Protein AF-R7ZRV0-F1 (afdb_monomer)

pLDDT: mean 72.21, std 16.98, range [25.73, 97.12]

Nearest PDB structures (foldseek):
  4bl3-assembly1_A  TM=6.533E-01  e=5.553E-01  Staphylococcus aureus
  4dki-assembly3_A  TM=5.593E-01  e=4.271E-01  Staphylococcus aureus subsp. aureus COL
  5had-assembly1_A  TM=4.907E-01  e=3.285E-01  Arabidopsis thaliana

Foldseek 3Di:
DKDFLVLLLLLLVLLVVLVQVVVVVVVVPPPDDDDDDWDWDADDDPAGATDTDDDPDPQPNVVSVVSNVVSVVDDDRIDDDDLVNLLVSLVSSVQDQPPLDDVVVCVPPSPVSSLSSSLSSCVPRPVPDDPVSNVVSFDADPVPRDTSPPDDDDDDDDDPPDPVLVVLVLVLQVVLQVCLLVLVPVVSVVQADPLVCCVPPVVDSVSSSLLSPFFNGKHNWDWADWDDDDDFKIKIKIKIKTWGKFFADPLLVCLVVDDPVRVVSVVVSVVVLVVVCVVLVQPQLVVDDPVLSNPSNVLVVSCVRSVDGSVSSCVSGVDIDTDIDMFMWMWMWGQDPSRIHTHDTGGDPDPPPD

Structure (mmCIF, N/CA/C/O backbone):
data_AF-R7ZRV0-F1
#
_entry.id   AF-R7ZRV0-F1
#
loop_
_atom_site.group_PDB
_atom_site.id
_atom_site.type_symbol
_atom_site.label_atom_id
_atom_site.label_alt_id
_atom_site.label_comp_id
_atom_site.label_asym_id
_atom_site.label_entity_id
_atom_site.label_seq_id
_atom_site.pdbx_PDB_ins_code
_atom_site.Cartn_x
_atom_site.Cartn_y
_atom_site.Cartn_z
_atom_site.occupancy
_atom_site.B_iso_or_equiv
_atom_site.auth_seq_id
_atom_site.auth_comp_id
_atom_site.auth_asym_id
_atom_site.auth_atom_id
_atom_site.pdbx_PDB_model_num
ATOM 1 N N . MET A 1 1 ? -6.318 -12.591 31.807 1.00 81.38 1 MET A N 1
ATOM 2 C CA . MET A 1 1 ? -7.769 -12.658 31.543 1.00 81.38 1 MET A CA 1
ATOM 3 C C . MET A 1 1 ? -8.043 -13.220 30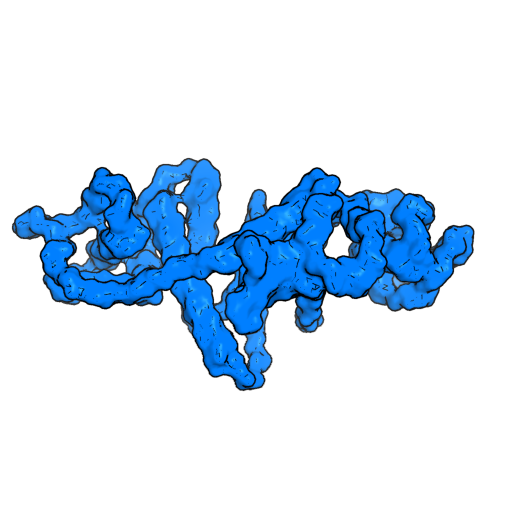.154 1.00 81.38 1 MET A C 1
ATOM 5 O O . MET A 1 1 ? -7.436 -12.780 29.183 1.00 81.38 1 MET A O 1
ATOM 9 N N . GLU A 1 2 ? -8.929 -14.209 30.056 1.00 83.00 2 GLU A N 1
ATOM 10 C CA . GLU A 1 2 ? -9.399 -14.766 28.781 1.00 83.00 2 GLU A CA 1
ATOM 11 C C . GLU A 1 2 ? -10.613 -13.971 28.276 1.00 83.00 2 GLU A C 1
ATOM 13 O O . GLU A 1 2 ? -11.543 -13.711 29.038 1.00 83.00 2 GLU A O 1
ATOM 18 N N . ILE A 1 3 ? -10.583 -13.549 27.010 1.00 81.31 3 ILE A N 1
ATOM 19 C CA . ILE A 1 3 ? -11.641 -12.767 26.358 1.00 81.31 3 ILE A CA 1
ATOM 20 C C . ILE A 1 3 ? -11.988 -13.441 25.030 1.00 81.31 3 ILE A C 1
ATOM 22 O O . ILE A 1 3 ? -11.092 -13.899 24.319 1.00 81.31 3 ILE A O 1
ATOM 26 N N . ASP A 1 4 ? -13.271 -13.489 24.674 1.00 81.56 4 ASP A N 1
ATOM 27 C CA . ASP A 1 4 ? -13.695 -13.986 23.366 1.00 81.56 4 ASP A CA 1
ATOM 28 C C . ASP A 1 4 ? -13.082 -13.124 22.257 1.00 81.56 4 ASP A C 1
ATOM 30 O O . ASP A 1 4 ? -13.050 -11.894 22.357 1.00 81.56 4 ASP A O 1
ATOM 34 N N . ASN A 1 5 ? -12.612 -13.755 21.178 1.00 75.31 5 ASN A N 1
ATOM 35 C CA . ASN A 1 5 ? -11.923 -13.045 20.093 1.00 75.31 5 ASN A CA 1
ATOM 36 C C . ASN A 1 5 ? -12.738 -11.872 19.548 1.00 75.31 5 ASN A C 1
ATOM 38 O O . ASN A 1 5 ? -12.188 -10.809 19.285 1.00 75.31 5 ASN A O 1
ATOM 42 N N . PHE A 1 6 ? -14.054 -12.039 19.438 1.00 77.31 6 PHE A N 1
ATOM 43 C CA . PHE A 1 6 ? -14.947 -10.983 18.984 1.00 77.31 6 PHE A CA 1
ATOM 44 C C . PHE A 1 6 ? -14.928 -9.750 19.903 1.00 77.31 6 PHE A C 1
ATOM 46 O O . PHE A 1 6 ? -14.792 -8.620 19.432 1.00 77.31 6 PHE A O 1
ATOM 53 N N . VAL A 1 7 ? -15.006 -9.954 21.220 1.00 79.44 7 VAL A N 1
ATOM 54 C CA . VAL A 1 7 ? -14.934 -8.866 22.207 1.00 79.44 7 VAL A CA 1
ATOM 55 C C . VAL A 1 7 ? -13.544 -8.225 22.181 1.00 79.44 7 VAL A C 1
ATOM 57 O O . VAL A 1 7 ? -13.423 -7.002 22.213 1.00 79.44 7 VAL A O 1
ATOM 60 N N . PHE A 1 8 ? -12.491 -9.033 22.028 1.00 82.06 8 PHE A N 1
ATOM 61 C CA . PHE A 1 8 ? -11.120 -8.544 21.900 1.00 82.06 8 PHE A CA 1
ATOM 62 C C . PHE A 1 8 ? -10.909 -7.675 20.647 1.00 82.06 8 PHE A C 1
ATOM 64 O O . PHE A 1 8 ? -10.246 -6.639 20.722 1.00 82.06 8 PHE A O 1
ATOM 71 N N . VAL A 1 9 ? -11.475 -8.062 19.500 1.00 73.56 9 VAL A N 1
ATOM 72 C CA . VAL A 1 9 ? -11.394 -7.293 18.246 1.00 73.56 9 VAL A CA 1
ATOM 73 C C . VAL A 1 9 ? -12.080 -5.939 18.400 1.00 73.56 9 VAL A C 1
ATOM 75 O O . VAL A 1 9 ? -11.486 -4.916 18.064 1.00 73.56 9 VAL A O 1
ATOM 78 N N . ASN A 1 10 ? -13.283 -5.910 18.979 1.00 78.88 10 ASN A N 1
ATOM 79 C CA . ASN A 1 10 ? -13.998 -4.659 19.233 1.00 78.88 10 ASN A CA 1
ATOM 80 C C . ASN A 1 10 ? -13.245 -3.757 20.218 1.00 78.88 10 ASN A C 1
ATOM 82 O O . ASN A 1 10 ? -13.120 -2.556 19.979 1.00 78.88 10 ASN A O 1
ATOM 86 N N . PHE A 1 11 ? -12.682 -4.327 21.286 1.00 81.69 11 PHE A N 1
ATOM 87 C CA . PHE A 1 11 ? -11.854 -3.574 22.230 1.00 81.69 11 PHE A CA 1
ATOM 88 C C . PHE A 1 11 ? -10.616 -2.987 21.548 1.00 81.69 11 PHE A C 1
ATOM 90 O O . PHE A 1 11 ? -10.312 -1.805 21.701 1.00 81.69 11 PHE A O 1
ATOM 97 N N . SER A 1 12 ? -9.942 -3.787 20.722 1.00 74.69 12 SER A N 1
ATOM 98 C CA . SER A 1 12 ? -8.789 -3.338 19.941 1.00 74.69 12 SER A CA 1
ATOM 99 C C . SER A 1 12 ? -9.165 -2.209 18.979 1.00 74.69 12 SER A C 1
ATOM 101 O O . SER A 1 12 ? -8.412 -1.252 18.847 1.00 74.69 12 SER A O 1
ATOM 103 N N . ASN A 1 13 ? -10.341 -2.270 18.347 1.00 69.81 13 ASN A N 1
ATOM 104 C CA . ASN A 1 13 ? -10.840 -1.193 17.489 1.00 69.81 13 ASN A CA 1
ATOM 105 C C . ASN A 1 13 ? -11.058 0.108 18.268 1.00 69.81 13 ASN A C 1
ATOM 107 O O . ASN A 1 13 ? -10.641 1.163 17.800 1.00 69.81 13 ASN A O 1
ATOM 111 N N . ALA A 1 14 ? -11.662 0.043 19.458 1.00 74.69 14 ALA A N 1
ATOM 112 C CA . ALA A 1 14 ? -11.857 1.218 20.306 1.00 74.69 14 ALA A CA 1
ATOM 113 C C . ALA A 1 14 ? -10.517 1.862 20.706 1.00 74.69 14 ALA A C 1
ATOM 115 O O . ALA A 1 14 ? -10.352 3.073 20.569 1.00 74.69 14 ALA A O 1
ATOM 116 N N . VAL A 1 15 ? -9.537 1.045 21.110 1.00 73.31 15 VAL A N 1
ATOM 117 C CA . VAL A 1 15 ? -8.168 1.489 21.425 1.00 73.31 15 VAL A CA 1
ATOM 118 C C . VAL A 1 15 ? -7.503 2.166 20.230 1.00 73.31 15 VAL A C 1
ATOM 120 O O . VAL A 1 15 ? -7.011 3.287 20.347 1.00 73.31 15 VAL A O 1
ATOM 123 N N . LEU A 1 16 ? -7.506 1.506 19.072 1.00 66.38 16 LEU A N 1
ATOM 124 C CA . LEU A 1 16 ? -6.873 2.022 17.857 1.00 66.38 16 LEU A CA 1
ATOM 125 C C . LEU A 1 16 ? -7.555 3.307 17.357 1.00 66.38 16 LEU A C 1
ATOM 127 O O . LEU A 1 16 ? -6.886 4.194 16.828 1.00 66.38 16 LEU A O 1
ATOM 131 N N . ASN A 1 17 ? -8.867 3.444 17.557 1.00 64.81 17 ASN A N 1
ATOM 132 C CA . ASN A 1 17 ? -9.608 4.655 17.210 1.00 64.81 17 ASN A CA 1
ATOM 133 C C . ASN A 1 17 ? -9.267 5.838 18.124 1.00 64.81 17 ASN A C 1
ATOM 135 O O . ASN A 1 17 ? -9.051 6.939 17.620 1.00 64.81 17 ASN A O 1
ATOM 139 N N . GLU A 1 18 ? -9.177 5.637 19.441 1.00 68.88 18 GLU A N 1
ATOM 140 C CA . GLU A 1 18 ? -8.784 6.722 20.352 1.00 68.88 18 GLU A CA 1
ATOM 141 C C . GLU A 1 18 ? -7.332 7.160 20.103 1.00 68.88 18 GLU A C 1
ATOM 143 O O . GLU A 1 18 ? -7.055 8.359 20.043 1.00 68.88 18 GLU A O 1
ATOM 148 N N . LEU A 1 19 ? -6.431 6.209 19.818 1.00 63.38 19 LEU A N 1
ATOM 149 C CA . LEU A 1 19 ? -5.066 6.504 19.363 1.00 63.38 19 LEU A CA 1
ATOM 150 C C . LEU A 1 19 ? -5.073 7.372 18.095 1.00 63.38 19 LEU A C 1
ATOM 152 O O . LEU A 1 19 ? -4.370 8.383 18.017 1.00 63.38 19 LEU A O 1
ATOM 156 N N . ARG A 1 20 ? -5.910 7.026 17.108 1.00 57.69 20 ARG A N 1
ATOM 157 C CA . ARG A 1 20 ? -6.066 7.800 15.868 1.00 57.69 20 ARG A CA 1
ATOM 158 C C . ARG A 1 20 ? -6.559 9.227 16.147 1.00 57.69 20 ARG A C 1
ATOM 160 O O . ARG A 1 20 ? -6.042 10.164 15.536 1.00 57.69 20 ARG A O 1
ATOM 167 N N . ASN A 1 21 ? -7.512 9.400 17.062 1.00 59.59 21 ASN A N 1
ATOM 168 C CA . ASN A 1 21 ? -8.052 10.709 17.440 1.00 59.59 21 ASN A CA 1
ATOM 169 C C . ASN A 1 21 ? -6.995 11.593 18.117 1.00 59.59 21 ASN A C 1
ATOM 171 O O . ASN A 1 21 ? -6.802 12.735 17.701 1.00 59.59 21 ASN A O 1
ATOM 175 N N . GLU A 1 22 ? -6.257 11.067 19.099 1.00 62.09 22 GLU A N 1
ATOM 176 C CA . GLU A 1 22 ? -5.213 11.823 19.806 1.00 62.09 22 GLU A CA 1
ATOM 177 C C . GLU A 1 22 ? -4.114 12.306 18.843 1.00 62.09 22 GLU A C 1
ATOM 179 O O . GLU A 1 22 ? -3.625 13.436 18.936 1.00 62.09 22 GLU A O 1
ATOM 184 N N . ILE A 1 23 ? -3.753 11.473 17.860 1.00 55.19 23 ILE A N 1
ATOM 185 C CA . ILE A 1 23 ? -2.797 11.832 16.806 1.00 55.19 23 ILE A CA 1
ATOM 186 C C . ILE A 1 23 ? -3.347 12.957 15.922 1.00 55.19 23 ILE A C 1
ATOM 188 O O . ILE A 1 23 ? -2.613 13.893 15.596 1.00 55.19 23 ILE A O 1
ATOM 192 N N . GLN A 1 24 ? -4.620 12.891 15.523 1.00 53.16 24 GLN A N 1
ATOM 193 C CA . GLN A 1 24 ? -5.247 13.950 14.729 1.00 53.16 24 GLN A CA 1
ATOM 194 C C . GLN A 1 24 ? -5.285 15.278 15.490 1.00 53.16 24 GLN A C 1
ATOM 196 O O . GLN A 1 24 ? -4.926 16.306 14.918 1.00 53.16 24 GLN A O 1
ATOM 201 N N . GLU A 1 25 ? -5.640 15.263 16.774 1.00 59.44 25 GLU A N 1
ATOM 202 C CA . GLU A 1 25 ? -5.659 16.456 17.627 1.00 59.44 25 GLU A CA 1
ATOM 203 C C . GLU A 1 25 ? -4.255 17.055 17.801 1.00 59.44 25 GLU A C 1
ATOM 205 O O . GLU A 1 25 ? -4.069 18.270 17.670 1.00 59.44 25 GLU A O 1
ATOM 210 N N . LYS A 1 26 ? -3.230 16.216 18.003 1.00 55.91 26 LYS A N 1
ATOM 211 C CA . LYS A 1 26 ? -1.822 16.649 18.076 1.00 55.91 26 LYS A CA 1
ATOM 212 C C . LYS A 1 26 ? -1.319 17.237 16.755 1.00 55.91 26 LYS A C 1
ATOM 214 O O . LYS A 1 26 ? -0.663 18.274 16.752 1.00 55.91 26 LYS A O 1
ATOM 219 N N . ASN A 1 27 ? -1.670 16.624 15.627 1.00 46.44 27 ASN A N 1
ATOM 220 C CA . ASN A 1 27 ? -1.291 17.116 14.300 1.00 46.44 27 ASN A CA 1
ATOM 221 C C . ASN A 1 27 ? -2.021 18.412 13.912 1.00 46.44 27 ASN A C 1
ATOM 223 O O . ASN A 1 27 ? -1.481 19.210 13.152 1.00 46.44 27 ASN A O 1
ATOM 227 N N . GLN A 1 28 ? -3.238 18.634 14.414 1.00 51.09 28 GLN A N 1
ATOM 228 C CA . GLN A 1 28 ? -3.985 19.878 14.203 1.00 51.09 28 GLN A CA 1
ATOM 229 C C . GLN A 1 28 ? -3.487 21.018 15.101 1.00 51.09 28 GLN A C 1
ATOM 231 O O . GLN A 1 28 ? -3.540 22.178 14.699 1.00 51.09 28 GLN A O 1
ATOM 236 N N . SER A 1 29 ? -2.984 20.700 16.297 1.00 50.25 29 SER A N 1
ATOM 237 C CA . SER A 1 29 ? -2.476 21.684 17.263 1.00 50.25 29 SER A CA 1
ATOM 238 C C . SER A 1 29 ? -1.006 22.074 17.052 1.00 50.25 29 SER A C 1
ATOM 240 O O . SER A 1 29 ? -0.589 23.127 17.531 1.00 50.25 29 SER A O 1
ATOM 242 N N . GLN A 1 30 ? -0.219 21.292 16.302 1.00 45.31 30 GLN A N 1
ATOM 243 C CA . GLN A 1 30 ? 1.191 21.582 16.012 1.00 45.31 30 GLN A CA 1
ATOM 244 C C . GLN A 1 30 ? 1.398 22.034 14.559 1.00 45.31 30 GLN A C 1
ATOM 246 O O . GLN A 1 30 ? 1.829 21.275 13.697 1.00 45.31 30 GLN A O 1
ATOM 251 N N . GLN A 1 31 ? 1.125 23.317 14.304 1.00 38.12 31 GLN A N 1
ATOM 252 C CA . GLN A 1 31 ? 1.544 24.039 13.092 1.00 38.12 31 GLN A CA 1
ATOM 253 C C . GLN A 1 31 ? 2.953 24.667 13.217 1.00 38.12 31 GLN A C 1
ATOM 255 O O . GLN A 1 31 ? 3.332 25.477 12.376 1.00 38.12 31 GLN A O 1
ATOM 260 N N . ALA A 1 32 ? 3.728 24.322 14.252 1.00 35.69 32 ALA A N 1
ATOM 261 C CA . ALA A 1 32 ? 5.040 24.911 14.524 1.00 35.69 32 ALA A CA 1
ATOM 262 C C . ALA A 1 32 ? 6.180 23.900 14.326 1.00 35.69 32 ALA A C 1
ATOM 264 O O . ALA A 1 32 ? 6.123 22.781 14.836 1.00 35.69 32 ALA A O 1
ATOM 265 N N . ASP A 1 33 ? 7.196 24.347 13.584 1.00 39.81 33 ASP A N 1
ATOM 266 C CA . ASP A 1 33 ? 8.493 23.720 13.317 1.00 39.81 33 ASP A CA 1
ATOM 267 C C . ASP A 1 33 ? 9.018 22.833 14.448 1.00 39.81 33 ASP A C 1
ATOM 269 O O . ASP A 1 33 ? 9.515 23.339 15.450 1.00 39.81 33 ASP A O 1
ATOM 273 N N . PHE A 1 34 ? 9.020 21.517 14.237 1.00 33.88 34 PHE A N 1
ATOM 274 C CA . PHE A 1 34 ? 9.989 20.627 14.868 1.00 33.88 34 PHE A CA 1
ATOM 275 C C . PHE A 1 34 ? 10.292 19.429 13.962 1.00 33.88 34 PHE A C 1
ATOM 277 O O . PHE A 1 34 ? 9.411 18.654 13.582 1.00 33.88 34 PHE A O 1
ATOM 284 N N . THR A 1 35 ? 11.577 19.258 13.660 1.00 33.81 35 THR A N 1
ATOM 285 C CA . THR A 1 35 ? 12.203 17.995 13.267 1.00 33.81 35 THR A CA 1
ATOM 286 C C . THR A 1 35 ? 12.066 17.013 14.428 1.00 33.81 35 THR A C 1
ATOM 288 O O . THR A 1 35 ? 12.832 17.052 15.387 1.00 33.81 35 THR A O 1
ATOM 291 N N . TYR A 1 36 ? 11.060 16.144 14.369 1.00 34.41 36 TYR A N 1
ATOM 292 C CA . TYR A 1 36 ? 10.986 14.975 15.239 1.00 34.41 36 TYR A CA 1
ATOM 293 C C . TYR A 1 36 ? 11.390 13.733 14.450 1.00 34.41 36 TYR A C 1
ATOM 295 O O . TYR A 1 36 ? 10.891 13.515 13.345 1.00 34.41 36 TYR A O 1
ATOM 303 N N . ASP A 1 37 ? 12.260 12.911 15.039 1.00 31.58 37 ASP A N 1
ATOM 304 C CA . ASP A 1 37 ? 12.561 11.572 14.542 1.00 31.58 37 ASP A CA 1
ATOM 305 C C . ASP A 1 37 ? 11.272 10.740 14.536 1.00 31.58 37 ASP A C 1
ATOM 307 O O . ASP A 1 37 ? 10.631 10.502 15.564 1.00 31.58 37 ASP A O 1
ATOM 311 N N . PHE A 1 38 ? 10.845 10.345 13.340 1.00 33.94 38 PHE A N 1
ATOM 312 C CA . PHE A 1 38 ? 9.710 9.456 13.154 1.00 33.94 38 PHE A CA 1
ATOM 313 C C . PHE A 1 38 ? 10.206 8.015 13.238 1.00 33.94 38 PHE A C 1
ATOM 315 O O . PHE A 1 38 ? 10.998 7.586 12.403 1.00 33.94 38 PHE A O 1
ATOM 322 N N . HIS A 1 39 ? 9.690 7.240 14.190 1.00 33.69 39 HIS A N 1
ATOM 323 C CA . HIS A 1 39 ? 9.862 5.791 14.172 1.00 33.69 39 HIS A CA 1
ATOM 324 C C . HIS A 1 39 ? 8.718 5.162 13.367 1.00 33.69 39 HIS A C 1
ATOM 326 O O . HIS A 1 39 ? 7.540 5.316 13.688 1.00 33.69 39 HIS A O 1
ATOM 332 N N . VAL A 1 40 ? 9.075 4.494 12.273 1.00 35.31 40 VAL A N 1
ATOM 333 C CA . VAL A 1 40 ? 8.176 3.649 11.484 1.00 35.31 40 VAL A CA 1
ATOM 334 C C . VAL A 1 40 ? 8.481 2.211 11.880 1.00 35.31 40 VAL A C 1
ATOM 336 O O . VAL A 1 40 ? 9.632 1.788 11.796 1.00 35.31 40 VAL A O 1
ATOM 339 N N . TRP A 1 41 ? 7.474 1.455 12.311 1.00 37.16 41 TRP A N 1
ATOM 340 C CA . TRP A 1 41 ? 7.638 0.024 12.537 1.00 37.16 41 TRP A CA 1
ATOM 341 C C . TRP A 1 41 ? 7.194 -0.714 11.275 1.00 37.16 41 TRP A C 1
ATOM 343 O O . TRP A 1 41 ? 6.008 -0.916 11.032 1.00 37.16 41 TRP A O 1
ATOM 353 N N . MET A 1 42 ? 8.169 -1.101 10.455 1.00 35.53 42 MET A N 1
ATOM 354 C CA . MET A 1 42 ? 7.967 -1.988 9.312 1.00 35.53 42 MET A CA 1
ATOM 355 C C . MET A 1 42 ? 8.356 -3.401 9.745 1.00 35.53 42 MET A C 1
ATOM 357 O O . MET A 1 42 ? 9.540 -3.660 9.952 1.00 35.53 42 MET A O 1
ATOM 361 N N . TYR A 1 43 ? 7.392 -4.309 9.905 1.00 39.84 43 TYR A N 1
ATOM 362 C CA . TYR A 1 43 ? 7.702 -5.727 10.086 1.00 39.84 43 TYR A CA 1
ATOM 363 C C . TYR A 1 43 ? 6.904 -6.586 9.111 1.00 39.84 43 TYR A C 1
ATOM 365 O O . TYR A 1 43 ? 5.683 -6.451 9.058 1.00 39.84 43 TYR A O 1
ATOM 373 N N . PRO A 1 44 ? 7.569 -7.501 8.388 1.00 30.98 44 PRO A N 1
ATOM 374 C CA . PRO A 1 44 ? 6.885 -8.472 7.557 1.00 30.98 44 PRO A CA 1
ATOM 375 C C . PRO A 1 44 ? 6.201 -9.493 8.473 1.00 30.98 44 PRO A C 1
ATOM 377 O O . PRO A 1 44 ? 6.861 -10.175 9.259 1.00 30.98 44 PRO A O 1
ATOM 380 N N . ASN A 1 45 ? 4.878 -9.609 8.390 1.00 37.31 45 ASN A N 1
ATOM 381 C CA . ASN A 1 45 ? 4.183 -10.837 8.775 1.00 37.31 45 ASN A CA 1
ATOM 382 C C . ASN A 1 45 ? 3.766 -11.582 7.492 1.00 37.31 45 ASN A C 1
ATOM 384 O O . ASN A 1 45 ? 3.817 -11.012 6.404 1.00 37.31 45 ASN A O 1
ATOM 388 N N . GLU A 1 46 ? 3.325 -12.836 7.610 1.00 35.75 46 GLU A N 1
ATOM 389 C CA . GLU A 1 46 ? 2.835 -13.686 6.502 1.00 35.75 46 GLU A CA 1
ATOM 390 C C . GLU A 1 46 ? 1.577 -13.127 5.780 1.00 35.75 46 GLU A C 1
ATOM 392 O O . GLU A 1 46 ? 0.899 -13.834 5.043 1.00 35.75 46 GLU A O 1
ATOM 397 N N . SER A 1 47 ? 1.205 -11.870 6.032 1.00 38.16 47 SER A N 1
ATOM 398 C CA . SER A 1 47 ? 0.037 -11.147 5.517 1.00 38.16 47 SER A CA 1
ATOM 399 C C . SER A 1 47 ? 0.266 -9.633 5.310 1.00 38.16 47 SER A C 1
ATOM 401 O O . SER A 1 47 ? -0.704 -8.938 5.057 1.00 38.16 47 SER A O 1
ATOM 403 N N . GLY A 1 48 ? 1.500 -9.126 5.456 1.00 38.16 48 GLY A N 1
ATOM 404 C CA . GLY A 1 48 ? 1.940 -7.805 4.982 1.00 38.16 48 GLY A CA 1
ATOM 405 C C . GLY A 1 48 ? 1.322 -6.519 5.563 1.00 38.16 48 GLY A C 1
ATOM 406 O O . GLY A 1 48 ? 1.258 -5.515 4.860 1.00 38.16 48 GLY A O 1
ATOM 407 N N . ASP A 1 49 ? 0.917 -6.468 6.834 1.00 34.69 49 ASP A N 1
ATOM 408 C CA . ASP A 1 49 ? 0.382 -5.221 7.416 1.00 34.69 49 ASP A CA 1
ATOM 409 C C . ASP A 1 49 ? 1.447 -4.279 8.038 1.00 34.69 49 ASP A C 1
ATOM 411 O O . ASP A 1 49 ? 2.292 -4.726 8.817 1.00 34.69 49 ASP A O 1
ATOM 415 N N . PHE A 1 50 ? 1.375 -2.959 7.761 1.00 39.53 50 PHE A N 1
ATOM 416 C CA . PHE A 1 50 ? 2.349 -1.930 8.199 1.00 39.53 50 PHE A CA 1
ATOM 417 C C . PHE A 1 50 ? 1.729 -0.829 9.094 1.00 39.53 50 PHE A C 1
ATOM 419 O O . PHE A 1 50 ? 0.682 -0.281 8.759 1.00 39.53 50 PHE A O 1
ATOM 426 N N . PHE A 1 51 ? 2.405 -0.437 10.193 1.00 39.03 51 PHE A N 1
ATOM 427 C CA . PHE A 1 51 ? 1.947 0.606 11.144 1.00 39.03 51 PHE A CA 1
ATOM 428 C C . PHE A 1 51 ? 2.978 1.727 11.347 1.00 39.03 51 PHE A C 1
ATOM 430 O O . PHE A 1 51 ? 4.184 1.490 11.427 1.00 39.03 51 PHE A O 1
ATOM 437 N N . ARG A 1 52 ? 2.502 2.974 11.495 1.00 36.72 52 ARG A N 1
ATOM 438 C CA . ARG A 1 52 ? 3.320 4.165 11.805 1.00 36.72 52 ARG A CA 1
ATOM 439 C C . ARG A 1 52 ? 2.859 4.777 13.121 1.00 36.72 52 ARG A C 1
ATOM 441 O O . ARG A 1 52 ? 1.736 5.257 13.157 1.00 36.72 52 ARG A O 1
ATOM 448 N N . GLU A 1 53 ? 3.724 4.876 14.135 1.00 44.53 53 GLU A N 1
ATOM 449 C CA . GLU A 1 53 ? 3.371 5.572 15.383 1.00 44.53 53 GLU A CA 1
ATOM 450 C C . GLU A 1 53 ? 4.585 6.080 16.185 1.00 44.53 53 GLU A C 1
ATOM 452 O O . GLU A 1 53 ? 5.628 5.430 16.274 1.00 44.53 53 GLU A O 1
ATOM 457 N N . ARG A 1 54 ? 4.415 7.264 16.791 1.00 34.81 54 ARG A N 1
ATOM 458 C CA . ARG A 1 54 ? 5.337 7.906 17.741 1.00 34.81 54 ARG A CA 1
ATOM 459 C C . ARG A 1 54 ? 4.829 7.621 19.153 1.00 34.81 54 ARG A C 1
ATOM 461 O O . ARG A 1 54 ? 3.729 8.051 19.481 1.00 34.81 54 ARG A O 1
ATOM 468 N N . PHE A 1 55 ? 5.643 6.994 20.000 1.00 39.44 55 PHE A N 1
ATOM 469 C CA . PHE A 1 55 ? 5.306 6.774 21.408 1.00 39.44 55 PHE A CA 1
ATOM 470 C C . PHE A 1 55 ? 6.321 7.450 22.327 1.00 39.44 55 PHE A C 1
ATOM 472 O O . PHE A 1 55 ? 7.525 7.270 22.174 1.00 39.44 55 PHE A O 1
ATOM 479 N N . THR A 1 56 ? 5.828 8.228 23.291 1.00 37.56 56 THR A N 1
ATOM 480 C CA . THR A 1 56 ? 6.624 8.798 24.395 1.00 37.56 56 THR A CA 1
ATOM 481 C C . THR A 1 56 ? 6.436 8.041 25.709 1.00 37.56 56 THR A C 1
ATOM 483 O O . THR A 1 56 ? 7.151 8.291 26.672 1.00 37.56 56 THR A O 1
ATOM 486 N N . THR A 1 57 ? 5.505 7.092 25.755 1.00 37.78 57 THR A N 1
ATOM 487 C CA . THR A 1 57 ? 5.243 6.219 26.899 1.00 37.78 57 THR A CA 1
ATOM 488 C C . THR A 1 57 ? 5.063 4.795 26.383 1.00 37.78 57 THR A C 1
ATOM 490 O O . THR A 1 57 ? 4.598 4.584 25.270 1.00 37.78 57 THR A O 1
ATOM 493 N N . THR A 1 58 ? 5.503 3.821 27.168 1.00 41.25 58 THR A N 1
ATOM 494 C CA . THR A 1 58 ? 5.680 2.377 26.910 1.00 41.25 58 THR A CA 1
ATOM 495 C C . THR A 1 58 ? 4.431 1.572 26.488 1.00 41.25 58 THR A C 1
ATOM 497 O O . THR A 1 58 ? 4.336 0.384 26.793 1.00 41.25 58 THR A O 1
ATOM 500 N N . GLN A 1 59 ? 3.456 2.162 25.798 1.00 50.12 59 GLN A N 1
ATOM 501 C CA . GLN A 1 59 ? 2.166 1.529 25.537 1.00 50.12 59 GLN A CA 1
ATOM 502 C C . GLN A 1 59 ? 2.192 0.617 24.311 1.00 50.12 59 GLN A C 1
ATOM 504 O O . GLN A 1 59 ? 2.506 0.999 23.186 1.00 50.12 59 GLN A O 1
ATOM 509 N N . ASN A 1 60 ? 1.853 -0.642 24.571 1.00 55.56 60 ASN A N 1
ATOM 510 C CA . ASN A 1 60 ? 1.890 -1.778 23.662 1.00 55.56 60 ASN A CA 1
ATOM 511 C C . ASN A 1 60 ? 0.796 -1.730 22.563 1.00 55.56 60 ASN A C 1
ATOM 513 O O . ASN A 1 60 ? 0.049 -2.692 22.405 1.00 55.56 60 ASN A O 1
ATOM 517 N N . GLY A 1 61 ? 0.688 -0.665 21.759 1.00 54.97 61 GLY A N 1
ATOM 518 C CA . GLY A 1 61 ? -0.233 -0.630 20.602 1.00 54.97 61 GLY A CA 1
ATOM 519 C C . GLY A 1 61 ? 0.006 -1.799 19.630 1.00 54.97 61 GLY A C 1
ATOM 520 O O . GLY A 1 61 ? -0.930 -2.474 19.195 1.00 54.97 61 GLY A O 1
ATOM 521 N N . LYS A 1 62 ? 1.287 -2.152 19.434 1.00 54.03 62 LYS A N 1
ATOM 522 C CA . LYS A 1 62 ? 1.747 -3.355 18.716 1.00 54.03 62 LYS A CA 1
ATOM 523 C C . LYS A 1 62 ? 1.083 -4.643 19.217 1.00 54.03 62 LYS A C 1
ATOM 525 O O . LYS A 1 62 ? 0.702 -5.489 18.416 1.00 54.03 62 LYS A O 1
ATOM 530 N N . TYR A 1 63 ? 0.922 -4.788 20.531 1.00 63.88 63 TYR A N 1
ATOM 531 C CA . TYR A 1 63 ? 0.324 -5.979 21.131 1.00 63.88 63 TYR A CA 1
ATOM 532 C C . TYR A 1 63 ? -1.143 -6.143 20.731 1.00 63.88 63 TYR A C 1
ATOM 534 O O . TYR A 1 63 ? -1.539 -7.237 20.334 1.00 63.88 63 TYR A O 1
ATOM 542 N N . PHE A 1 64 ? -1.942 -5.073 20.807 1.00 65.38 64 PHE A N 1
ATOM 543 C CA . PHE A 1 64 ? -3.357 -5.128 20.429 1.00 65.38 64 PHE A CA 1
ATOM 544 C C . PHE A 1 64 ? -3.529 -5.365 18.944 1.00 65.38 64 PHE A C 1
ATOM 546 O O . PHE A 1 64 ? -4.347 -6.192 18.554 1.00 65.38 64 PHE A O 1
ATOM 553 N N . TYR A 1 65 ? -2.704 -4.717 18.128 1.00 57.66 65 TYR A N 1
ATOM 554 C CA . TYR A 1 65 ? -2.737 -4.923 16.695 1.00 57.66 65 TYR A CA 1
ATOM 555 C C . TYR A 1 65 ? -2.412 -6.376 16.293 1.00 57.66 65 TYR A C 1
ATOM 557 O O . TYR A 1 65 ? -3.215 -7.034 15.630 1.00 57.66 65 TYR A O 1
ATOM 565 N N . GLU A 1 66 ? -1.288 -6.932 16.766 1.00 60.75 66 GLU A N 1
ATOM 566 C CA . GLU A 1 66 ? -0.885 -8.316 16.469 1.00 60.75 66 GLU A CA 1
ATOM 567 C C . GLU A 1 66 ? -1.910 -9.344 16.964 1.00 60.75 66 GLU A C 1
ATOM 569 O O . GLU A 1 66 ? -2.185 -10.346 16.298 1.00 60.75 66 GLU A O 1
ATOM 574 N N . LYS A 1 67 ? -2.478 -9.114 18.151 1.00 65.50 67 LYS A N 1
ATOM 575 C CA . LYS A 1 67 ? -3.493 -9.992 18.735 1.00 65.50 67 LYS A CA 1
ATOM 576 C C . LYS A 1 67 ? -4.830 -9.883 18.004 1.00 65.50 67 LYS A C 1
ATOM 578 O O . LYS A 1 67 ? -5.464 -10.916 17.811 1.00 65.50 67 LYS A O 1
ATOM 583 N N . LYS A 1 68 ? -5.221 -8.686 17.552 1.00 68.69 68 LYS A N 1
ATOM 584 C CA . LYS A 1 68 ? -6.452 -8.445 16.786 1.00 68.69 68 LYS A CA 1
ATOM 585 C C . LYS A 1 68 ? -6.395 -9.201 15.464 1.00 68.69 68 LYS A C 1
ATOM 587 O O . LYS A 1 68 ? -7.290 -9.989 15.191 1.00 68.69 68 LYS A O 1
ATOM 592 N N . LEU A 1 69 ? -5.296 -9.072 14.720 1.00 61.44 69 LEU A N 1
ATOM 593 C CA . LEU A 1 69 ? -5.100 -9.811 13.471 1.00 61.44 69 LEU A CA 1
ATOM 594 C C . LEU A 1 69 ? -5.179 -11.330 13.662 1.00 61.44 69 LEU A C 1
ATOM 596 O O . LEU A 1 69 ? -5.770 -12.038 12.850 1.00 61.44 69 LEU A O 1
ATOM 600 N N . ARG A 1 70 ? -4.570 -11.857 14.733 1.00 65.94 70 ARG A N 1
ATOM 601 C CA . ARG A 1 70 ? -4.645 -13.293 15.054 1.00 65.94 70 ARG A CA 1
ATOM 602 C C . ARG A 1 70 ? -6.067 -13.725 15.408 1.00 65.94 70 ARG A C 1
ATOM 604 O O . ARG A 1 70 ? -6.467 -14.820 15.021 1.00 65.94 70 ARG A O 1
ATOM 611 N N . ALA A 1 71 ? -6.804 -12.878 16.124 1.00 64.81 71 ALA A N 1
ATOM 612 C CA . ALA A 1 71 ? -8.199 -13.110 16.472 1.00 64.81 71 ALA A CA 1
ATOM 613 C C . ALA A 1 71 ? -9.111 -13.086 15.231 1.00 64.81 71 ALA A C 1
ATOM 615 O O . ALA A 1 71 ? -9.974 -13.948 15.108 1.00 64.81 71 ALA A O 1
ATOM 616 N N . GLU A 1 72 ? -8.876 -12.175 14.282 1.00 65.19 72 GLU A N 1
ATOM 617 C CA . GLU A 1 72 ? -9.618 -12.070 13.014 1.00 65.19 72 GLU A CA 1
ATOM 618 C C . GLU A 1 72 ? -9.330 -13.242 12.057 1.00 65.19 72 GLU A C 1
ATOM 620 O O . GLU A 1 72 ? -10.226 -13.705 11.355 1.00 65.19 72 GLU A O 1
ATOM 625 N N . LYS A 1 73 ? -8.098 -13.774 12.055 1.00 65.62 73 LYS A N 1
ATOM 626 C CA . LYS A 1 73 ? -7.659 -14.878 11.172 1.00 65.62 73 LYS A CA 1
ATOM 627 C C . LYS A 1 73 ? -8.048 -16.292 11.648 1.00 65.62 73 LYS A C 1
ATOM 629 O O . LYS A 1 73 ? -7.761 -17.254 10.944 1.00 65.62 73 LYS A O 1
ATOM 634 N N . ASN A 1 74 ? -8.698 -16.427 12.808 1.00 54.97 74 ASN A N 1
ATOM 635 C CA . ASN A 1 74 ? -9.283 -17.659 13.370 1.00 54.97 74 ASN A CA 1
ATOM 636 C C . ASN A 1 74 ? -8.390 -18.924 13.435 1.00 54.97 74 ASN A C 1
ATOM 638 O O . ASN A 1 74 ? -8.397 -19.772 12.544 1.00 54.97 74 ASN A O 1
ATOM 642 N N . LYS A 1 75 ? -7.748 -19.144 14.597 1.00 51.69 75 LYS A N 1
ATOM 643 C CA . LYS A 1 75 ? -7.327 -20.490 15.068 1.00 51.69 75 LYS A CA 1
ATOM 644 C C . LYS A 1 75 ? -7.710 -20.824 16.525 1.00 51.69 75 LYS A C 1
ATOM 646 O O . LYS A 1 75 ? -7.494 -21.956 16.947 1.00 51.69 75 LYS A O 1
ATOM 651 N N . THR A 1 76 ? -8.292 -19.899 17.294 1.00 51.91 76 THR A N 1
ATOM 652 C CA . THR A 1 76 ? -8.751 -20.126 18.684 1.00 51.91 76 THR A CA 1
ATOM 653 C C . THR A 1 76 ? -10.069 -19.397 18.953 1.00 51.91 76 THR A C 1
ATOM 655 O O . THR A 1 76 ? -10.358 -18.412 18.288 1.00 51.91 76 THR A O 1
ATOM 658 N N . VAL A 1 77 ? -10.870 -19.875 19.915 1.00 55.03 77 VAL A N 1
ATOM 659 C CA . VAL A 1 77 ? -12.170 -19.272 20.304 1.00 55.03 77 VAL A CA 1
ATOM 660 C C . VAL A 1 77 ? -11.981 -18.010 21.163 1.00 55.03 77 VAL A C 1
ATOM 662 O O . VAL A 1 77 ? -12.802 -17.093 21.144 1.00 55.03 77 VAL A O 1
ATOM 665 N N . SER A 1 78 ? -10.861 -17.934 21.878 1.00 62.12 78 SER A N 1
ATOM 666 C CA . SER A 1 78 ? -10.556 -16.892 22.852 1.00 62.12 78 SER A CA 1
ATOM 667 C C . SER A 1 78 ? -9.099 -16.427 22.756 1.00 62.12 78 SER A C 1
ATOM 669 O O . SER A 1 78 ? -8.219 -17.119 22.225 1.00 62.12 78 SER A O 1
ATOM 671 N N . THR A 1 79 ? -8.846 -15.230 23.286 1.00 69.88 79 THR A N 1
ATOM 672 C CA . THR A 1 79 ? -7.534 -14.594 23.383 1.00 69.88 79 THR A CA 1
ATOM 673 C C . THR A 1 79 ? -7.242 -14.217 24.831 1.00 69.88 79 THR A C 1
ATOM 675 O O . THR A 1 79 ? -8.064 -13.621 25.524 1.00 69.88 79 THR A O 1
ATOM 678 N N . PHE A 1 80 ? -6.028 -14.528 25.291 1.00 77.44 80 PHE A N 1
ATOM 679 C CA . PHE A 1 80 ? -5.549 -14.088 26.599 1.00 77.44 80 PHE A CA 1
ATOM 680 C C . PHE A 1 80 ? -4.903 -12.700 26.526 1.00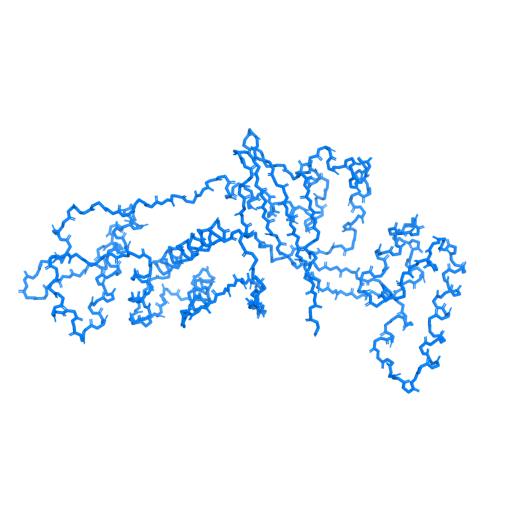 77.44 80 PHE A C 1
ATOM 682 O O . PHE A 1 80 ? -3.961 -12.494 25.740 1.00 77.44 80 PHE A O 1
ATOM 689 N N . ILE A 1 81 ? -5.361 -11.810 27.410 1.00 76.31 81 ILE A N 1
ATOM 690 C CA . ILE A 1 81 ? -4.790 -10.496 27.708 1.00 76.31 81 ILE A CA 1
ATOM 691 C C . ILE A 1 81 ? -4.381 -10.395 29.178 1.00 76.31 81 ILE A C 1
ATOM 693 O O . ILE A 1 81 ? -5.093 -10.882 30.053 1.00 76.31 81 ILE A O 1
ATOM 697 N N . LYS A 1 82 ? -3.233 -9.772 29.467 1.00 75.75 82 LYS A N 1
ATOM 698 C CA . LYS A 1 82 ? -2.847 -9.479 30.855 1.00 75.75 82 LYS A CA 1
ATOM 699 C C . LYS A 1 82 ? -3.757 -8.394 31.427 1.00 75.75 82 LYS A C 1
ATOM 701 O O . LYS A 1 82 ? -4.016 -7.396 30.758 1.00 75.75 82 LYS A O 1
ATOM 706 N N . GLU A 1 83 ? -4.214 -8.593 32.651 1.00 79.38 83 GLU A N 1
ATOM 707 C CA . GLU A 1 83 ? -5.131 -7.719 33.376 1.00 79.38 83 GLU A CA 1
ATOM 708 C C . GLU A 1 83 ? -4.618 -6.276 33.430 1.00 79.38 83 GLU A C 1
ATOM 710 O O . GLU A 1 83 ? -5.370 -5.347 33.158 1.00 79.38 83 GLU A O 1
ATOM 715 N N . GLU A 1 84 ? -3.326 -6.088 33.699 1.00 77.56 84 GLU A N 1
ATOM 716 C CA . GLU A 1 84 ? -2.702 -4.767 33.806 1.00 77.56 84 GLU A CA 1
ATOM 717 C C . GLU A 1 84 ? -2.714 -4.024 32.467 1.00 77.56 84 GLU A C 1
ATOM 719 O O . GLU A 1 84 ? -3.022 -2.837 32.426 1.00 77.56 84 GLU A O 1
ATOM 724 N N . ILE A 1 85 ? -2.450 -4.743 31.369 1.00 73.62 85 ILE A N 1
ATOM 725 C CA . ILE A 1 85 ? -2.503 -4.189 30.010 1.00 73.62 85 ILE A CA 1
ATOM 726 C C . ILE A 1 85 ? -3.945 -3.793 29.680 1.00 73.62 85 ILE A C 1
ATOM 728 O O . ILE A 1 85 ? -4.193 -2.704 29.178 1.00 73.62 85 ILE A O 1
ATOM 732 N N . PHE A 1 86 ? -4.916 -4.657 29.976 1.00 82.31 86 PHE A N 1
ATOM 733 C CA . PHE A 1 86 ? -6.319 -4.351 29.706 1.00 82.31 86 PHE A CA 1
ATOM 734 C C . PHE A 1 86 ? -6.807 -3.125 30.491 1.00 82.31 86 PHE A C 1
ATOM 736 O O . PHE A 1 86 ? -7.49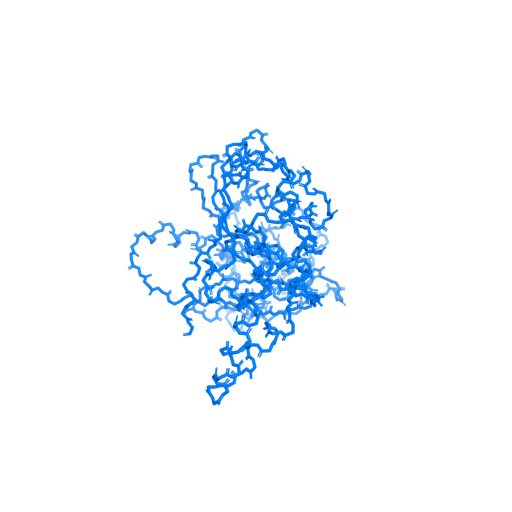1 -2.273 29.927 1.00 82.31 86 PHE A O 1
ATOM 743 N N . ILE A 1 87 ? -6.427 -3.011 31.767 1.00 82.06 87 ILE A N 1
ATOM 744 C CA . ILE A 1 87 ? -6.739 -1.859 32.624 1.00 82.06 87 ILE A CA 1
ATOM 745 C C . ILE A 1 87 ? -6.157 -0.573 32.042 1.00 82.06 87 ILE A C 1
ATOM 747 O O . ILE A 1 87 ? -6.896 0.388 31.857 1.00 82.06 87 ILE A O 1
ATOM 751 N N . GLU A 1 88 ? -4.863 -0.568 31.722 1.00 75.44 88 GLU A N 1
ATOM 752 C CA . GLU A 1 88 ? -4.173 0.609 31.188 1.00 75.44 88 GLU A CA 1
ATOM 753 C C . GLU A 1 88 ? -4.844 1.121 29.907 1.00 75.44 88 GLU A C 1
ATOM 755 O O . GLU A 1 88 ? -5.107 2.313 29.763 1.00 75.44 88 GLU A O 1
ATOM 760 N N . PHE A 1 89 ? -5.191 0.212 28.994 1.00 76.00 89 PHE A N 1
ATOM 761 C CA . PHE A 1 89 ? -5.852 0.585 27.748 1.00 76.00 89 PHE A CA 1
ATOM 762 C C . PHE A 1 89 ? -7.318 0.972 27.931 1.00 76.00 89 PHE A C 1
ATOM 764 O O . PHE A 1 89 ? -7.811 1.816 27.190 1.00 76.00 89 PHE A O 1
ATOM 771 N N . SER A 1 90 ? -8.002 0.407 28.925 1.00 83.38 90 SER A N 1
ATOM 772 C CA . SER A 1 90 ? -9.358 0.828 29.289 1.00 83.38 90 SER A CA 1
ATOM 773 C C . SER A 1 90 ? -9.361 2.264 29.819 1.00 83.38 90 SER A C 1
ATOM 775 O O . SER A 1 90 ? -10.192 3.073 29.413 1.00 83.38 90 SER A O 1
ATOM 777 N N . GLU A 1 91 ? -8.391 2.603 30.672 1.00 80.94 91 GLU A N 1
ATOM 778 C CA . GLU A 1 91 ? -8.174 3.969 31.161 1.00 80.94 91 GLU A CA 1
ATOM 779 C C . GLU A 1 91 ? -7.809 4.920 30.011 1.00 80.94 91 GLU A C 1
ATOM 781 O O . GLU A 1 91 ? -8.339 6.029 29.941 1.00 80.94 91 GLU A O 1
ATOM 786 N N . PHE A 1 92 ? -6.972 4.468 29.069 1.00 73.56 92 PHE A N 1
ATOM 787 C CA . PHE A 1 92 ? -6.598 5.229 27.874 1.00 73.56 92 PHE A CA 1
ATOM 788 C C . PHE A 1 92 ? -7.806 5.591 26.996 1.00 73.56 92 PHE A C 1
ATOM 790 O O . PHE A 1 92 ? -7.974 6.756 26.643 1.00 73.56 92 PHE A O 1
ATOM 797 N N . ILE A 1 93 ? -8.700 4.634 26.712 1.00 72.88 93 ILE A N 1
ATOM 798 C CA . ILE A 1 93 ? -9.951 4.900 25.973 1.00 72.88 93 ILE A CA 1
ATOM 799 C C . ILE A 1 93 ? -11.035 5.567 26.829 1.00 72.88 93 ILE A C 1
ATOM 801 O O . ILE A 1 93 ? -12.195 5.630 26.422 1.00 72.88 93 ILE A O 1
ATOM 805 N N . LYS A 1 94 ? -10.671 6.065 28.018 1.00 78.81 94 LYS A N 1
ATOM 806 C CA . LYS A 1 94 ? -11.544 6.800 28.942 1.00 78.81 94 LYS A CA 1
ATOM 807 C C . LYS A 1 94 ? -12.773 5.997 29.383 1.00 78.81 94 LYS A C 1
ATOM 809 O O . LYS A 1 94 ? -13.819 6.582 29.665 1.00 78.81 94 LYS A O 1
ATOM 814 N N . LEU A 1 95 ? -12.661 4.668 29.483 1.00 81.00 95 LEU A N 1
ATOM 815 C CA . LEU A 1 95 ? -13.667 3.882 30.194 1.00 81.00 95 LEU A CA 1
ATOM 816 C C . LEU A 1 95 ? -13.640 4.274 31.671 1.00 81.00 95 LEU A C 1
ATOM 818 O O . LEU A 1 95 ? -12.584 4.279 32.307 1.00 81.00 95 LEU A O 1
ATOM 822 N N . SER A 1 96 ? -14.804 4.587 32.229 1.00 76.69 96 SER A N 1
ATOM 823 C CA . SER A 1 96 ? -14.955 4.832 33.659 1.00 76.69 96 SER A CA 1
ATOM 824 C C . SER A 1 96 ? -15.273 3.534 34.397 1.00 76.69 96 SER A C 1
ATOM 826 O O . SER A 1 96 ? -15.835 2.588 33.840 1.00 76.69 96 SER A O 1
ATOM 828 N N . ILE A 1 97 ? -14.893 3.485 35.671 1.00 74.69 97 ILE A N 1
ATOM 829 C CA . ILE A 1 97 ? -15.416 2.513 36.632 1.00 74.69 97 ILE A CA 1
ATOM 830 C C . ILE A 1 97 ? -16.633 3.170 37.293 1.00 74.69 97 ILE A C 1
ATOM 832 O O . ILE A 1 97 ? -16.546 4.361 37.593 1.00 74.69 97 ILE A O 1
ATOM 836 N N . PRO A 1 98 ? -17.746 2.453 37.528 1.00 69.31 98 PRO A N 1
ATOM 837 C CA . PRO A 1 98 ? -18.918 3.042 38.165 1.00 69.31 98 PRO A CA 1
ATOM 838 C C . PRO A 1 98 ? -18.558 3.568 39.558 1.00 69.31 98 PRO A C 1
ATOM 840 O O . PRO A 1 98 ? -17.902 2.867 40.332 1.00 69.31 98 PRO A O 1
ATOM 843 N N . GLU A 1 99 ? -19.003 4.781 39.893 1.00 67.00 99 GLU A N 1
ATOM 844 C CA . GLU A 1 99 ? -18.711 5.422 41.187 1.00 67.00 99 GLU A CA 1
ATOM 845 C C . GLU A 1 99 ? -19.228 4.615 42.390 1.00 67.00 99 GLU A C 1
ATOM 847 O O . GLU A 1 99 ? -18.702 4.732 43.498 1.00 67.00 99 GLU A O 1
ATOM 852 N N . SER A 1 100 ? -20.231 3.758 42.167 1.00 63.88 100 SER A N 1
ATOM 853 C CA . SER A 1 100 ? -20.760 2.817 43.158 1.00 63.88 100 SER A CA 1
ATOM 854 C C . SER A 1 100 ? -19.712 1.818 43.667 1.00 63.88 100 SER A C 1
ATOM 856 O O . SER A 1 100 ? -19.872 1.259 44.753 1.00 63.88 100 SER A O 1
ATOM 858 N N . ILE A 1 101 ? -18.624 1.598 42.923 1.00 67.00 101 ILE A N 1
ATOM 859 C CA . ILE A 1 101 ? -17.558 0.674 43.303 1.00 67.00 101 ILE A CA 1
ATOM 860 C C . ILE A 1 101 ? -16.500 1.413 44.118 1.00 67.00 101 ILE A C 1
ATOM 862 O O . ILE A 1 101 ? -15.764 2.265 43.620 1.00 67.00 101 ILE A O 1
ATOM 866 N N . ASN A 1 102 ? -16.356 1.025 45.385 1.00 66.94 102 ASN A N 1
ATOM 867 C CA . ASN A 1 102 ? -15.342 1.605 46.256 1.00 66.94 102 ASN A CA 1
ATOM 868 C C . ASN A 1 102 ? -13.929 1.316 45.717 1.00 66.94 102 ASN A C 1
ATOM 870 O O . ASN A 1 102 ? -13.502 0.162 45.641 1.00 66.94 102 ASN A O 1
ATOM 874 N N . ALA A 1 103 ? -13.156 2.367 45.428 1.00 63.84 103 ALA A N 1
ATOM 875 C CA . ALA A 1 103 ? -11.775 2.260 44.949 1.00 63.84 103 ALA A CA 1
ATOM 876 C C . ALA A 1 103 ? -10.870 1.407 45.864 1.00 63.84 103 ALA A C 1
ATOM 878 O O . ALA A 1 103 ? -9.882 0.832 45.403 1.00 63.84 103 ALA A O 1
ATOM 879 N N . ARG A 1 104 ? -11.207 1.276 47.158 1.00 61.19 104 ARG A N 1
ATOM 880 C CA . ARG A 1 104 ? -10.502 0.388 48.098 1.00 61.19 104 ARG A CA 1
ATOM 881 C C . ARG A 1 104 ? -10.679 -1.096 47.769 1.00 61.19 104 ARG A C 1
ATOM 883 O O . ARG A 1 104 ? -9.733 -1.842 47.985 1.00 61.19 104 ARG A O 1
ATOM 890 N N . HIS A 1 105 ? -11.823 -1.511 47.219 1.00 65.88 105 HIS A N 1
ATOM 891 C CA . HIS A 1 105 ? -12.084 -2.904 46.817 1.00 65.88 105 HIS A CA 1
ATOM 892 C C . HIS A 1 105 ? -11.315 -3.296 45.548 1.00 65.88 105 HIS A C 1
ATOM 894 O O . HIS A 1 105 ? -11.038 -4.468 45.310 1.00 65.88 105 HIS A O 1
ATOM 900 N N . LEU A 1 106 ? -10.917 -2.305 44.747 1.00 70.44 106 LEU A N 1
ATOM 901 C CA . LEU A 1 106 ? -10.126 -2.497 43.529 1.00 70.44 106 LEU A CA 1
ATOM 902 C C . LEU A 1 106 ? -8.617 -2.438 43.787 1.00 70.44 106 LEU A C 1
ATOM 904 O O . LEU A 1 106 ? -7.813 -2.854 42.948 1.00 70.44 106 LEU A O 1
ATOM 908 N N . LYS A 1 107 ? -8.209 -1.915 44.947 1.00 69.00 107 LYS A N 1
ATOM 909 C CA . LYS A 1 107 ? -6.804 -1.733 45.299 1.00 69.00 107 LYS A CA 1
ATOM 910 C C . LYS A 1 107 ? -6.158 -3.090 45.587 1.00 69.00 107 LYS A C 1
ATOM 912 O O . LYS A 1 107 ? -6.436 -3.715 46.601 1.00 69.00 107 LYS A O 1
ATOM 917 N N . GLY A 1 108 ? -5.262 -3.516 44.697 1.00 70.56 108 GLY A N 1
ATOM 918 C CA . GLY A 1 108 ? -4.563 -4.801 44.805 1.00 70.56 108 GLY A CA 1
ATOM 919 C C . GLY A 1 108 ? -5.293 -5.982 44.159 1.00 70.56 108 GLY A C 1
ATOM 920 O O . GLY A 1 108 ? -4.789 -7.096 44.242 1.00 70.56 108 GLY A O 1
ATOM 921 N N . ASN A 1 109 ? -6.428 -5.754 43.482 1.00 82.31 109 ASN A N 1
ATOM 922 C CA . ASN A 1 109 ? -7.153 -6.789 42.741 1.00 82.31 109 ASN A CA 1
ATOM 923 C C . ASN A 1 109 ? -7.284 -6.421 41.245 1.00 82.31 109 ASN A C 1
ATOM 925 O O . ASN A 1 109 ? -8.348 -5.978 40.798 1.00 82.31 109 ASN A O 1
ATOM 929 N N . PRO A 1 110 ? -6.203 -6.576 40.451 1.00 80.81 110 PRO A N 1
ATOM 930 C CA . PRO A 1 110 ? -6.217 -6.246 39.024 1.00 80.81 110 PRO A CA 1
ATOM 931 C C . PRO A 1 110 ? -7.198 -7.118 38.227 1.00 80.81 110 PRO A C 1
ATOM 933 O O . PRO A 1 110 ? -7.763 -6.657 37.241 1.00 80.81 110 PRO A O 1
ATOM 936 N N . GLN A 1 111 ? -7.480 -8.345 38.671 1.00 83.19 111 GLN A N 1
ATOM 937 C CA . GLN A 1 111 ? -8.453 -9.218 38.010 1.00 83.19 111 GLN A CA 1
ATOM 938 C C . GLN A 1 111 ? -9.876 -8.666 38.099 1.00 83.19 111 GLN A C 1
ATOM 940 O O . GLN A 1 111 ? -10.557 -8.565 37.079 1.00 83.19 111 GLN A O 1
ATOM 945 N N . LEU A 1 112 ? -10.322 -8.268 39.294 1.00 82.44 112 LEU A N 1
ATOM 946 C CA . LEU A 1 112 ? -11.645 -7.669 39.478 1.00 82.44 112 LEU A CA 1
ATOM 947 C C . LEU A 1 112 ? -11.764 -6.347 38.710 1.00 82.44 112 LEU A C 1
ATOM 949 O O . LEU A 1 112 ? -12.744 -6.132 37.999 1.00 82.44 112 LEU A O 1
ATOM 953 N N . LYS A 1 113 ? -10.730 -5.497 38.784 1.00 84.31 113 LYS A N 1
ATOM 954 C CA . LYS A 1 113 ? -10.692 -4.217 38.062 1.00 84.31 113 LYS A CA 1
ATOM 955 C C . LYS A 1 113 ? -10.786 -4.415 36.541 1.00 84.31 113 LYS A C 1
ATOM 957 O O . LYS A 1 113 ? -11.570 -3.731 35.889 1.00 84.31 113 LYS A O 1
ATOM 962 N N . ALA A 1 114 ? -10.053 -5.379 35.980 1.00 84.94 114 ALA A N 1
ATOM 963 C CA . ALA A 1 114 ? -10.118 -5.705 34.554 1.00 84.94 114 ALA A CA 1
ATOM 964 C C . ALA A 1 114 ? -11.500 -6.236 34.133 1.00 84.94 114 ALA A C 1
ATOM 966 O O . ALA A 1 114 ? -12.021 -5.821 33.100 1.00 84.94 114 ALA A O 1
ATOM 967 N N . LYS A 1 115 ? -12.130 -7.099 34.944 1.00 85.69 115 LYS A N 1
ATOM 968 C CA . LYS A 1 115 ? -13.486 -7.609 34.672 1.00 85.69 115 LYS A CA 1
ATOM 969 C C . LYS A 1 115 ? -14.538 -6.496 34.659 1.00 85.69 115 LYS A C 1
ATOM 971 O O . LYS A 1 115 ? -15.387 -6.481 33.775 1.00 85.69 115 LYS A O 1
ATOM 976 N N . ILE A 1 116 ? -14.452 -5.541 35.585 1.00 83.38 116 ILE A N 1
ATOM 977 C CA . ILE A 1 116 ? -15.363 -4.386 35.627 1.00 83.38 116 ILE A CA 1
ATOM 978 C C . ILE A 1 116 ? -15.195 -3.508 34.383 1.00 83.38 116 ILE A C 1
ATOM 980 O O . ILE A 1 116 ? -16.188 -3.115 33.770 1.00 83.38 116 ILE A O 1
ATOM 984 N N . TYR A 1 117 ? -13.955 -3.236 33.965 1.00 86.62 117 TYR A N 1
ATOM 985 C CA . TYR A 1 117 ? -13.720 -2.516 32.714 1.00 86.62 117 TYR A CA 1
ATOM 986 C C . TYR A 1 117 ? -14.276 -3.257 31.502 1.00 86.62 117 TYR A C 1
ATOM 988 O O . TYR A 1 117 ? -14.840 -2.620 30.619 1.00 86.62 117 TYR A O 1
ATOM 996 N N . LEU A 1 118 ? -14.164 -4.587 31.465 1.00 86.81 118 LEU A N 1
ATOM 997 C CA . LEU A 1 118 ? -14.699 -5.397 30.375 1.00 86.81 118 LEU A CA 1
ATOM 998 C C . LEU A 1 118 ? -16.230 -5.337 30.325 1.00 86.81 118 LEU A C 1
ATOM 1000 O O . LEU A 1 118 ? -16.798 -5.135 29.253 1.00 86.81 118 LEU A O 1
ATOM 1004 N N . GLN A 1 119 ? -16.892 -5.447 31.478 1.00 83.94 119 GLN A N 1
ATOM 1005 C CA . GLN A 1 119 ? -18.341 -5.278 31.586 1.00 83.94 119 GLN A CA 1
ATOM 1006 C C . GLN A 1 119 ? -18.777 -3.898 31.073 1.00 83.94 119 GLN A C 1
ATOM 1008 O O . GLN A 1 119 ? -19.703 -3.794 30.265 1.00 83.94 119 GLN A O 1
ATOM 1013 N N . ASN A 1 120 ? -18.087 -2.836 31.496 1.00 81.94 120 ASN A N 1
ATOM 1014 C CA . ASN A 1 120 ? -18.389 -1.475 31.057 1.00 81.94 120 ASN A CA 1
ATOM 1015 C C . ASN A 1 120 ? -18.084 -1.249 29.578 1.00 81.94 120 ASN A C 1
ATOM 1017 O O . ASN A 1 120 ? -18.845 -0.556 28.904 1.00 81.94 120 ASN A O 1
ATOM 1021 N N . PHE A 1 121 ? -17.017 -1.849 29.056 1.00 85.25 121 PHE A N 1
ATOM 1022 C CA . PHE A 1 121 ? -16.706 -1.839 27.635 1.00 85.25 121 PHE A CA 1
ATOM 1023 C C . PHE A 1 121 ? -17.851 -2.442 26.818 1.00 85.25 121 PHE A C 1
ATOM 1025 O O . PHE A 1 121 ? -18.363 -1.778 25.922 1.00 85.25 121 PHE A O 1
ATOM 1032 N N . ILE A 1 122 ? -18.305 -3.649 27.167 1.00 82.06 122 ILE A N 1
ATOM 1033 C CA . ILE A 1 122 ? -19.397 -4.331 26.458 1.00 82.06 122 ILE A CA 1
ATOM 1034 C C . ILE A 1 122 ? -20.677 -3.494 26.519 1.00 82.06 122 ILE A C 1
ATOM 1036 O O . ILE A 1 122 ? -21.307 -3.255 25.494 1.00 82.06 122 ILE A O 1
ATOM 1040 N N . LYS A 1 123 ? -21.025 -2.964 27.696 1.00 78.00 123 LYS A N 1
ATOM 1041 C CA . LYS A 1 123 ? -22.206 -2.103 27.862 1.00 78.00 123 LYS A CA 1
ATOM 1042 C C . LYS A 1 123 ? -22.141 -0.828 27.009 1.00 78.00 123 LYS A C 1
ATOM 1044 O O . LYS A 1 123 ? -23.173 -0.363 26.539 1.00 78.00 123 LYS A O 1
ATOM 1049 N N . THR A 1 124 ? -20.951 -0.253 26.839 1.00 73.94 124 THR A N 1
ATOM 1050 C CA . THR A 1 124 ? -20.752 1.058 26.195 1.00 73.94 124 THR A CA 1
ATOM 1051 C C . THR A 1 124 ? -20.582 0.943 24.683 1.00 73.94 124 THR A C 1
ATOM 1053 O O . THR A 1 124 ? -21.164 1.717 23.932 1.00 73.94 124 THR A O 1
ATOM 1056 N N . PHE A 1 125 ? -19.786 -0.022 24.230 1.00 73.06 125 PHE A N 1
ATOM 1057 C CA . PHE A 1 125 ? -19.386 -0.163 22.829 1.00 73.06 125 PHE A CA 1
ATOM 1058 C C . PHE A 1 125 ? -20.108 -1.305 22.106 1.00 73.06 125 PHE A C 1
ATOM 1060 O O . PHE A 1 125 ? -19.965 -1.436 20.894 1.00 73.06 125 PHE A O 1
ATOM 1067 N N . MET A 1 126 ? -20.862 -2.143 22.826 1.00 76.31 126 MET A N 1
ATOM 1068 C CA . MET A 1 126 ? -21.565 -3.308 22.274 1.00 76.31 126 MET A CA 1
ATOM 1069 C C . MET A 1 126 ? -23.006 -3.470 22.832 1.00 76.31 126 MET A C 1
ATOM 1071 O O . MET A 1 126 ? -23.393 -4.593 23.161 1.00 76.31 126 MET A O 1
ATOM 1075 N N . PRO A 1 127 ? -23.823 -2.395 22.957 1.00 66.12 127 PRO A N 1
ATOM 1076 C CA . PRO A 1 127 ? -25.113 -2.434 23.666 1.00 66.12 127 PRO A CA 1
ATOM 1077 C C . PRO A 1 127 ? -26.187 -3.307 22.998 1.00 66.12 127 PRO A C 1
ATOM 1079 O O . PRO A 1 127 ? -27.037 -3.862 23.691 1.00 66.12 127 PRO A O 1
ATOM 1082 N N . ASP A 1 128 ? -26.139 -3.448 21.672 1.00 64.31 128 ASP A N 1
ATOM 1083 C CA . ASP A 1 128 ? -27.111 -4.224 20.886 1.00 64.31 128 ASP A CA 1
ATOM 1084 C C . ASP A 1 128 ? -26.684 -5.686 20.676 1.00 64.31 128 ASP A C 1
ATOM 1086 O O . ASP A 1 128 ? -27.317 -6.427 19.920 1.00 64.31 128 ASP A O 1
ATOM 1090 N N . TYR A 1 129 ? -25.578 -6.107 21.295 1.00 66.94 129 TYR A N 1
ATOM 1091 C CA . TYR A 1 129 ? -25.024 -7.436 21.078 1.00 66.94 129 TYR A CA 1
ATOM 1092 C C . TYR A 1 129 ? -25.732 -8.511 21.916 1.00 66.94 129 TYR A C 1
ATOM 1094 O O . TYR A 1 129 ? -26.393 -8.207 22.909 1.00 66.94 129 TYR A O 1
ATOM 1102 N N . ASP A 1 130 ? -25.599 -9.771 21.484 1.00 63.06 130 ASP A N 1
ATOM 1103 C CA . ASP A 1 130 ? -26.282 -10.943 22.041 1.00 63.06 130 ASP A CA 1
ATOM 1104 C C . ASP A 1 130 ? -26.332 -10.908 23.578 1.00 63.06 130 ASP A C 1
ATOM 1106 O O . ASP A 1 130 ? -25.294 -10.849 24.251 1.00 63.06 130 ASP A O 1
ATOM 1110 N N . ARG A 1 131 ? -27.554 -10.944 24.131 1.00 64.75 131 ARG A N 1
ATOM 1111 C CA . ARG A 1 131 ? -27.795 -10.882 25.579 1.00 64.75 131 ARG A CA 1
ATOM 1112 C C . ARG A 1 131 ? -27.011 -11.958 26.318 1.00 64.75 131 ARG A C 1
ATOM 1114 O O . ARG A 1 131 ? -26.559 -11.697 27.428 1.00 64.75 131 ARG A O 1
ATOM 1121 N N . ASP A 1 132 ? -26.801 -13.118 25.708 1.00 64.12 132 ASP A N 1
ATOM 1122 C CA . ASP A 1 132 ? -26.066 -14.218 26.329 1.00 64.12 132 ASP A CA 1
ATOM 1123 C C . ASP A 1 132 ? -24.576 -13.882 26.505 1.00 64.12 132 ASP A C 1
ATOM 1125 O O . ASP A 1 132 ? -23.967 -14.227 27.522 1.00 64.12 132 ASP A O 1
ATOM 1129 N N . ILE A 1 133 ? -23.995 -13.118 25.576 1.00 64.81 133 ILE A N 1
ATOM 1130 C CA . ILE A 1 133 ? -22.604 -12.654 25.655 1.00 64.81 133 ILE A CA 1
ATOM 1131 C C . ILE A 1 133 ? -22.486 -11.485 26.632 1.00 64.81 133 ILE A C 1
ATOM 1133 O O . ILE A 1 133 ? -21.554 -11.451 27.433 1.00 64.81 133 ILE A O 1
ATOM 1137 N N . VAL A 1 134 ? -23.453 -10.565 26.640 1.00 65.94 134 VAL A N 1
ATOM 1138 C CA . VAL A 1 134 ? -23.510 -9.492 27.646 1.00 65.94 134 VAL A CA 1
ATOM 1139 C C . VAL A 1 134 ? -23.599 -10.082 29.058 1.00 65.94 134 VAL A C 1
ATOM 1141 O O . VAL A 1 134 ? -22.862 -9.656 29.946 1.00 65.94 134 VAL A O 1
ATOM 1144 N N . ASN A 1 135 ? -24.434 -11.106 29.256 1.00 70.25 135 ASN A N 1
ATOM 1145 C CA . ASN A 1 135 ? -24.608 -11.788 30.538 1.00 70.25 135 ASN A CA 1
ATOM 1146 C C . ASN A 1 135 ? -23.347 -12.547 30.987 1.00 70.25 135 ASN A C 1
ATOM 1148 O O . ASN A 1 135 ? -23.033 -12.548 32.175 1.00 70.25 135 ASN A O 1
ATOM 1152 N N . LYS A 1 136 ? -22.578 -13.136 30.058 1.00 75.56 136 LYS A N 1
ATOM 1153 C CA . LYS A 1 136 ? -21.324 -13.860 30.356 1.00 75.56 136 LYS A CA 1
ATOM 1154 C C . LYS A 1 136 ? -20.280 -13.006 31.082 1.00 75.56 136 LYS A C 1
ATOM 1156 O O . LYS A 1 136 ? -19.480 -13.537 31.851 1.00 75.56 136 LYS A O 1
ATOM 1161 N N . TYR A 1 137 ? -20.263 -11.702 30.822 1.00 77.06 137 TYR A N 1
ATOM 1162 C CA . TYR A 1 137 ? -19.255 -10.781 31.350 1.00 77.06 137 TYR A CA 1
ATOM 1163 C C . TYR A 1 137 ? -19.768 -9.890 32.484 1.00 77.06 137 TYR A C 1
ATOM 1165 O O . TYR A 1 137 ? -19.071 -8.966 32.901 1.00 77.06 137 TYR A O 1
ATOM 1173 N N . GLN A 1 138 ? -20.964 -10.165 33.005 1.00 76.94 138 GLN A N 1
ATOM 1174 C CA . GLN A 1 138 ? -21.488 -9.471 34.173 1.00 76.94 138 GLN A CA 1
ATOM 1175 C C . GLN A 1 138 ? -20.681 -9.832 35.420 1.00 76.94 138 GLN A C 1
ATOM 1177 O O . GLN A 1 138 ? -20.488 -11.004 35.745 1.00 76.94 138 GLN A O 1
ATOM 1182 N N . VAL A 1 139 ? -20.221 -8.813 36.141 1.00 71.69 139 VAL A N 1
ATOM 1183 C CA . VAL A 1 139 ? -19.619 -8.982 37.457 1.00 71.69 139 VAL A CA 1
ATOM 1184 C C . VAL A 1 139 ? -20.725 -8.874 38.500 1.00 71.69 139 VAL A C 1
ATOM 1186 O O . VAL A 1 139 ? -21.410 -7.852 38.610 1.00 71.69 139 VAL A O 1
ATOM 1189 N N . ILE A 1 140 ? -20.898 -9.963 39.243 1.00 71.12 140 ILE A N 1
ATOM 1190 C CA . ILE A 1 140 ? -21.815 -10.074 40.373 1.00 71.12 140 ILE A CA 1
ATOM 1191 C C . ILE A 1 140 ? -20.978 -9.948 41.643 1.00 71.12 140 ILE A C 1
ATOM 1193 O O . ILE A 1 140 ? -19.904 -10.543 41.746 1.00 71.12 140 ILE A O 1
ATOM 1197 N N . ASP A 1 141 ? -21.455 -9.149 42.586 1.00 62.81 141 ASP A N 1
ATOM 1198 C CA . ASP A 1 141 ? -20.863 -9.047 43.912 1.00 62.81 141 ASP A CA 1
ATOM 1199 C C . ASP A 1 141 ? -21.134 -10.349 44.685 1.00 62.81 141 ASP A C 1
ATOM 1201 O O . ASP A 1 141 ? -22.283 -10.765 44.836 1.00 62.81 141 ASP A O 1
ATOM 1205 N N . GLU A 1 142 ? -20.077 -11.027 45.133 1.00 63.94 142 GLU A N 1
ATOM 1206 C CA . GLU A 1 142 ? -20.181 -12.350 45.766 1.00 63.94 142 GLU A CA 1
ATOM 1207 C C . GLU A 1 142 ? -20.857 -12.308 47.149 1.00 63.94 142 GLU A C 1
ATOM 1209 O O . GLU A 1 142 ? -21.412 -13.317 47.581 1.00 63.94 142 GLU A O 1
ATOM 1214 N N . GLU A 1 143 ? -20.847 -11.160 47.838 1.00 60.09 143 GLU A N 1
ATOM 1215 C CA . GLU A 1 143 ? -21.454 -11.001 49.167 1.00 60.09 143 GLU A CA 1
ATOM 1216 C C . GLU A 1 143 ? -22.949 -10.675 49.079 1.00 60.09 143 GLU A C 1
ATOM 1218 O O . GLU A 1 143 ? -23.747 -11.145 49.891 1.00 60.09 143 GLU A O 1
ATOM 1223 N N . THR A 1 144 ? -23.341 -9.872 48.090 1.00 60.03 144 THR A N 1
ATOM 1224 C CA . THR A 1 144 ? -24.716 -9.368 47.939 1.00 60.03 144 THR A CA 1
ATOM 1225 C C . THR A 1 144 ? -25.517 -10.082 46.852 1.00 60.03 144 THR A C 1
ATOM 1227 O O . THR A 1 144 ? -26.743 -9.977 46.828 1.00 60.03 144 THR A O 1
ATOM 1230 N N . GLY A 1 145 ? -24.854 -10.802 45.944 1.00 58.00 145 GLY A N 1
ATOM 1231 C CA . GLY A 1 145 ? -25.473 -11.435 44.778 1.00 58.00 145 GLY A CA 1
ATOM 1232 C C . GLY A 1 145 ? -26.021 -10.441 43.748 1.00 58.00 145 GLY A C 1
ATOM 1233 O O . GLY A 1 145 ? -26.743 -10.849 42.837 1.00 58.00 145 GLY A O 1
ATOM 1234 N N . GLN A 1 146 ? -25.721 -9.145 43.887 1.00 61.12 146 GLN A N 1
ATOM 1235 C CA . GLN A 1 146 ? -26.229 -8.088 43.014 1.00 61.12 146 GLN A CA 1
ATOM 1236 C C . GLN A 1 146 ? -25.262 -7.769 41.873 1.00 61.12 146 GLN A C 1
ATOM 1238 O O . GLN A 1 146 ? -24.042 -7.905 41.988 1.00 61.12 146 GLN A O 1
ATOM 1243 N N . LEU A 1 147 ? -25.824 -7.318 40.751 1.00 63.66 147 LEU A N 1
ATOM 1244 C CA . LEU A 1 147 ? -25.060 -6.859 39.600 1.00 63.66 147 LEU A CA 1
ATOM 1245 C C . LEU A 1 147 ? -24.334 -5.555 39.949 1.00 63.66 147 LEU A C 1
ATOM 1247 O O . LEU A 1 147 ? -24.965 -4.554 40.286 1.00 63.66 147 LEU A O 1
ATOM 1251 N N . ILE A 1 148 ? -23.014 -5.525 39.779 1.00 63.72 148 ILE A N 1
ATOM 1252 C CA . ILE A 1 148 ? -22.192 -4.375 40.187 1.00 63.72 148 ILE A CA 1
ATOM 1253 C C . ILE A 1 148 ? -22.479 -3.100 39.345 1.00 63.72 148 ILE A C 1
ATOM 1255 O O . ILE A 1 148 ? -22.068 -2.000 39.710 1.00 63.72 148 ILE A O 1
ATOM 1259 N N . SER A 1 149 ? -23.250 -3.190 38.249 1.00 54.59 149 SER A N 1
ATOM 1260 C CA . SER A 1 149 ? -23.490 -2.072 37.316 1.00 54.59 149 SER A CA 1
ATOM 1261 C C . SER A 1 149 ? -24.869 -1.395 37.363 1.00 54.59 149 SER A C 1
ATOM 1263 O O . SER A 1 149 ? -25.187 -0.659 36.424 1.00 54.59 149 SER A O 1
ATOM 1265 N N . GLU A 1 150 ? -25.711 -1.623 38.376 1.00 50.31 150 GLU A N 1
ATOM 1266 C CA . GLU A 1 150 ? -27.070 -1.037 38.401 1.00 50.31 150 GLU A CA 1
ATOM 1267 C C . GLU A 1 150 ? -27.166 0.434 38.849 1.00 50.31 150 GLU A C 1
ATOM 1269 O O . GLU A 1 150 ? -28.254 1.003 38.831 1.00 50.31 150 GLU A O 1
ATOM 1274 N N . MET A 1 151 ? -26.066 1.125 39.159 1.00 40.06 151 MET A N 1
ATOM 1275 C CA . MET A 1 151 ? -26.142 2.527 39.596 1.00 40.06 151 MET A CA 1
ATOM 1276 C C . MET A 1 151 ? -25.113 3.417 38.899 1.00 40.06 151 MET A C 1
ATOM 1278 O O . MET A 1 151 ? -24.012 3.560 39.410 1.00 40.06 151 MET A O 1
ATOM 1282 N N . THR A 1 152 ? -25.485 3.985 37.742 1.00 39.09 152 THR A N 1
ATOM 1283 C CA . THR A 1 152 ? -25.502 5.444 37.457 1.00 39.09 152 THR A CA 1
ATOM 1284 C C . THR A 1 152 ? -25.728 5.746 35.966 1.00 39.09 152 THR A C 1
ATOM 1286 O O . THR A 1 152 ? -25.138 5.143 35.071 1.00 39.09 152 THR A O 1
ATOM 1289 N N . ASN A 1 153 ? -26.599 6.730 35.712 1.00 38.78 153 ASN A N 1
ATOM 1290 C CA . ASN A 1 153 ? -26.751 7.439 34.440 1.00 38.78 153 ASN A CA 1
ATOM 1291 C C . ASN A 1 153 ? -25.682 8.538 34.361 1.00 38.78 153 ASN A C 1
ATOM 1293 O O . ASN A 1 153 ? -25.977 9.702 34.631 1.00 38.78 153 ASN A O 1
ATOM 1297 N N . GLU A 1 154 ? -24.443 8.198 34.023 1.00 42.25 154 GLU A N 1
ATOM 1298 C CA . GLU A 1 154 ? -23.463 9.220 33.648 1.00 42.25 154 GLU A CA 1
ATOM 1299 C C . GLU A 1 154 ? -23.460 9.436 32.139 1.00 42.25 154 GLU A C 1
ATOM 1301 O O . GLU A 1 154 ? -23.526 8.492 31.349 1.00 42.25 154 GLU A O 1
ATOM 1306 N N . LYS A 1 155 ? -23.394 10.710 31.735 1.00 41.72 155 LYS A N 1
ATOM 1307 C CA . LYS A 1 155 ? -23.194 11.109 30.340 1.00 41.72 155 LYS A CA 1
ATOM 1308 C C . LYS A 1 155 ? -21.837 10.586 29.878 1.00 41.72 155 LYS A C 1
ATOM 1310 O O . LYS A 1 155 ? -20.806 11.200 30.137 1.00 41.72 155 LYS A O 1
ATOM 1315 N N . GLN A 1 156 ? -21.874 9.452 29.192 1.00 41.84 156 GLN A N 1
ATOM 1316 C CA . GLN A 1 156 ? -20.723 8.850 28.540 1.00 41.84 156 GLN A CA 1
ATOM 1317 C C . GLN A 1 156 ? -20.144 9.809 27.485 1.00 41.84 156 GLN A C 1
ATOM 1319 O O . GLN A 1 156 ? -20.904 10.567 26.867 1.00 41.84 156 GLN A O 1
ATOM 1324 N N . PRO A 1 157 ? -18.816 9.803 27.258 1.00 35.91 157 PRO A N 1
ATOM 1325 C CA . PRO A 1 157 ? -18.236 10.507 26.124 1.00 35.91 157 PRO A CA 1
ATOM 1326 C C . PRO A 1 157 ? -18.909 9.989 24.852 1.00 35.91 157 PRO A C 1
ATOM 1328 O O . PRO A 1 157 ? -18.962 8.783 24.618 1.00 35.91 157 PRO A O 1
ATOM 1331 N N . ALA A 1 158 ? -19.483 10.899 24.064 1.00 36.84 158 ALA A N 1
ATOM 1332 C CA . ALA A 1 158 ? -20.159 10.537 22.830 1.00 36.84 158 ALA A CA 1
ATOM 1333 C C . ALA A 1 158 ? -19.171 9.781 21.936 1.00 36.84 158 ALA A C 1
ATOM 1335 O O . ALA A 1 158 ? -18.177 10.358 21.488 1.00 36.84 158 ALA A O 1
ATOM 1336 N N . TYR A 1 159 ? -19.452 8.499 21.696 1.00 38.19 159 TYR A N 1
ATOM 1337 C CA . TYR A 1 159 ? -18.832 7.736 20.626 1.00 38.19 159 TYR A CA 1
ATOM 1338 C C . TYR A 1 159 ? -18.942 8.581 19.356 1.00 38.19 159 TYR A C 1
ATOM 1340 O O . TYR A 1 159 ? -20.046 8.857 18.885 1.00 38.19 159 TYR A O 1
ATOM 1348 N N . LYS A 1 160 ? -17.807 9.076 18.854 1.00 39.91 160 LYS A N 1
ATOM 1349 C CA . LYS A 1 160 ? -17.760 9.680 17.527 1.00 39.91 160 LYS A CA 1
ATOM 1350 C C . LYS A 1 160 ? -17.762 8.502 16.555 1.00 39.91 160 LYS A C 1
ATOM 1352 O O . LYS A 1 160 ? -16.756 7.790 16.525 1.00 39.91 160 LYS A O 1
ATOM 1357 N N . PRO A 1 161 ? -18.861 8.246 15.823 1.00 41.09 161 PRO A N 1
ATOM 1358 C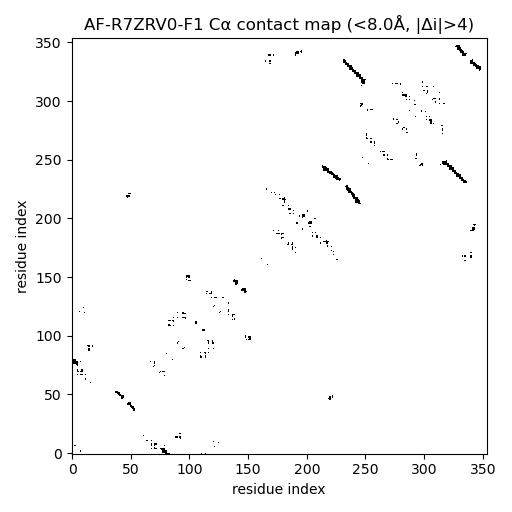 CA . PRO A 1 161 ? -18.856 7.215 14.800 1.00 41.09 161 PRO A CA 1
ATOM 1359 C C . PRO A 1 161 ? -17.699 7.465 13.840 1.00 41.09 161 PRO A C 1
ATOM 1361 O O . PRO A 1 161 ? -17.304 8.616 13.614 1.00 41.09 161 PRO A O 1
ATOM 1364 N N . ILE A 1 162 ? -17.143 6.372 13.314 1.00 49.88 162 ILE A N 1
ATOM 1365 C CA . ILE A 1 162 ? -16.182 6.440 12.221 1.00 49.88 162 ILE A CA 1
ATOM 1366 C C . ILE A 1 162 ? -16.814 7.332 11.160 1.00 49.88 162 ILE A C 1
ATOM 1368 O O . ILE A 1 162 ? -17.978 7.179 10.798 1.00 49.88 162 ILE A O 1
ATOM 1372 N N . ASP A 1 163 ? -16.066 8.341 10.748 1.00 65.38 163 ASP A N 1
ATOM 1373 C CA . ASP A 1 163 ? -16.532 9.286 9.761 1.00 65.38 163 ASP A CA 1
ATOM 1374 C C . ASP A 1 163 ? -16.785 8.526 8.454 1.00 65.38 163 ASP A C 1
ATOM 1376 O O . ASP A 1 163 ? -15.836 8.165 7.760 1.00 65.38 163 ASP A O 1
ATOM 1380 N N . GLU A 1 164 ? -18.056 8.260 8.139 1.00 66.94 164 GLU A N 1
ATOM 1381 C CA . GLU A 1 164 ? -18.494 7.472 6.976 1.00 66.94 164 GLU A CA 1
ATOM 1382 C C . GLU A 1 164 ? -17.861 7.971 5.664 1.00 66.94 164 GLU A C 1
ATOM 1384 O O . GLU A 1 164 ? -17.676 7.216 4.707 1.00 66.94 164 GLU A O 1
ATOM 1389 N N . SER A 1 165 ? -17.488 9.258 5.608 1.00 72.75 165 SER A N 1
ATOM 1390 C CA . SER A 1 165 ? -16.771 9.831 4.468 1.00 72.75 165 SER A CA 1
ATOM 1391 C C . SER A 1 165 ? -15.361 9.255 4.289 1.00 72.75 165 SER A C 1
ATOM 1393 O O . SER A 1 165 ? -14.919 9.086 3.155 1.00 72.75 165 SER A O 1
ATOM 1395 N N . LEU A 1 166 ? -14.665 8.915 5.378 1.00 76.44 166 LEU A N 1
ATOM 1396 C CA . LEU A 1 166 ? -13.328 8.320 5.354 1.00 76.44 166 LEU A CA 1
ATOM 1397 C C . LEU A 1 166 ? -13.375 6.843 4.953 1.00 76.44 166 LEU A C 1
ATOM 1399 O O . LEU A 1 166 ? -12.545 6.424 4.150 1.00 76.44 166 LEU A O 1
ATOM 1403 N N . GLU A 1 167 ? -14.373 6.085 5.421 1.00 80.56 167 GLU A N 1
ATOM 1404 C CA . GLU A 1 167 ? -14.577 4.687 5.003 1.00 80.56 167 GLU A CA 1
ATOM 1405 C C . GLU A 1 167 ? -14.840 4.583 3.497 1.00 80.56 167 GLU A C 1
ATOM 1407 O O . GLU A 1 167 ? -14.261 3.737 2.814 1.00 80.56 167 GLU A O 1
ATOM 1412 N N . LYS A 1 168 ? -15.651 5.496 2.942 1.00 86.50 168 LYS A N 1
ATOM 1413 C CA . LYS A 1 168 ? -15.882 5.576 1.490 1.00 86.50 168 LYS A CA 1
ATOM 1414 C C . LYS A 1 168 ? -14.587 5.827 0.716 1.00 86.50 168 LYS A C 1
ATOM 1416 O O . LYS A 1 168 ? -14.383 5.235 -0.344 1.00 86.50 168 LYS A O 1
ATOM 1421 N N . VAL A 1 169 ? -13.712 6.698 1.224 1.00 88.88 169 VAL A N 1
ATOM 1422 C CA . VAL A 1 169 ? -12.421 7.003 0.586 1.00 88.88 169 VAL A CA 1
ATOM 1423 C C . VAL A 1 169 ? -11.476 5.809 0.655 1.00 88.88 169 VAL A C 1
ATOM 1425 O O . VAL A 1 169 ? -10.890 5.448 -0.365 1.00 88.88 169 VAL A O 1
ATOM 1428 N N . GLU A 1 170 ? -11.359 5.172 1.818 1.00 86.69 170 GLU A N 1
ATOM 1429 C CA . GLU A 1 170 ? -10.553 3.964 1.998 1.00 86.69 170 GLU A CA 1
ATOM 1430 C C . GLU A 1 170 ? -11.019 2.836 1.068 1.00 86.69 170 GLU A C 1
ATOM 1432 O O . GLU A 1 170 ? -10.215 2.293 0.307 1.00 86.69 170 GLU A O 1
ATOM 1437 N N . GLY A 1 171 ? -12.326 2.560 1.033 1.00 88.06 171 GLY A N 1
ATOM 1438 C CA . GLY A 1 171 ? -12.910 1.554 0.148 1.00 88.06 171 GLY A CA 1
ATOM 1439 C C . GLY A 1 171 ? -12.684 1.855 -1.337 1.00 88.06 171 GLY A C 1
ATOM 1440 O O . GLY A 1 171 ? -12.387 0.948 -2.116 1.00 88.06 171 GLY A O 1
ATOM 1441 N N . ALA A 1 172 ? -12.756 3.126 -1.747 1.00 95.25 172 ALA A N 1
ATOM 1442 C CA . ALA A 1 172 ? -12.470 3.528 -3.122 1.00 95.25 172 ALA A CA 1
ATOM 1443 C C . ALA A 1 172 ? -10.997 3.307 -3.507 1.00 95.25 172 ALA A C 1
ATOM 1445 O O . ALA A 1 172 ? -10.723 2.838 -4.611 1.00 95.25 172 ALA A O 1
ATOM 1446 N N . ILE A 1 173 ? -10.055 3.611 -2.608 1.00 95.44 173 ILE A N 1
ATOM 1447 C CA . ILE A 1 173 ? -8.615 3.390 -2.827 1.00 95.44 173 ILE A CA 1
ATOM 1448 C C . ILE A 1 173 ? -8.303 1.896 -2.915 1.00 95.44 173 ILE A C 1
ATOM 1450 O O . ILE A 1 173 ? -7.638 1.464 -3.856 1.00 95.44 173 ILE A O 1
ATOM 1454 N N . GLN A 1 174 ? -8.817 1.096 -1.977 1.00 92.31 174 GLN A N 1
ATOM 1455 C CA . GLN A 1 174 ? -8.649 -0.357 -2.015 1.00 92.31 174 GLN A CA 1
ATOM 1456 C C . GLN A 1 174 ? -9.227 -0.935 -3.309 1.00 92.31 174 GLN A C 1
ATOM 1458 O O . GLN A 1 174 ? -8.567 -1.714 -3.995 1.00 92.31 174 GLN A O 1
ATOM 1463 N N . ARG A 1 175 ? -10.432 -0.504 -3.708 1.00 94.94 175 ARG A N 1
ATOM 1464 C CA . ARG A 1 175 ? -11.052 -0.953 -4.959 1.00 94.94 175 ARG A CA 1
ATOM 1465 C C . ARG A 1 175 ? -10.226 -0.562 -6.182 1.00 94.94 175 ARG A C 1
ATOM 1467 O O . ARG A 1 175 ? -10.053 -1.400 -7.058 1.00 94.94 175 ARG A O 1
ATOM 1474 N N . PHE A 1 176 ? -9.694 0.656 -6.234 1.00 97.12 176 PHE A N 1
ATOM 1475 C CA . PHE A 1 176 ? -8.830 1.111 -7.324 1.00 97.12 176 PHE A CA 1
ATOM 1476 C C . PHE A 1 176 ? -7.608 0.206 -7.522 1.00 97.12 176 PHE A C 1
ATOM 1478 O O . PHE A 1 176 ? -7.363 -0.254 -8.635 1.00 97.12 176 PHE A O 1
ATOM 1485 N N . PHE A 1 177 ? -6.877 -0.107 -6.451 1.00 95.56 177 PHE A N 1
ATOM 1486 C CA . PHE A 1 177 ? -5.711 -0.987 -6.541 1.00 95.56 177 PHE A CA 1
ATOM 1487 C C . PHE A 1 177 ? -6.087 -2.452 -6.798 1.00 95.56 177 PHE A C 1
ATOM 1489 O O . PHE A 1 177 ? -5.405 -3.122 -7.571 1.00 95.56 177 PHE A O 1
ATOM 1496 N N . ASN A 1 178 ? -7.211 -2.933 -6.259 1.00 91.31 178 ASN A N 1
ATOM 1497 C CA . ASN A 1 178 ? -7.722 -4.276 -6.554 1.00 91.31 178 ASN A CA 1
ATOM 1498 C C . ASN A 1 178 ? -8.087 -4.448 -8.037 1.00 91.31 178 ASN A C 1
ATOM 1500 O O . ASN A 1 178 ? -7.849 -5.514 -8.605 1.00 91.31 178 ASN A O 1
ATOM 1504 N N . LEU A 1 179 ? -8.640 -3.409 -8.674 1.00 95.44 179 LEU A N 1
ATOM 1505 C CA . LEU A 1 179 ? -8.913 -3.404 -10.114 1.00 95.44 179 LEU A CA 1
ATOM 1506 C C . LEU A 1 179 ? -7.613 -3.512 -10.919 1.00 95.44 179 LEU A C 1
ATOM 1508 O O . LEU A 1 179 ? -7.543 -4.314 -11.846 1.00 95.44 179 LEU A O 1
ATOM 1512 N N . ILE A 1 180 ? -6.566 -2.776 -10.533 1.00 94.38 180 ILE A N 1
ATOM 1513 C CA . ILE A 1 180 ? -5.243 -2.874 -11.170 1.00 94.38 180 ILE A CA 1
ATOM 1514 C C . ILE A 1 180 ? -4.659 -4.285 -10.997 1.00 94.38 180 ILE A C 1
ATOM 1516 O O . ILE A 1 180 ? -4.294 -4.916 -11.986 1.00 94.38 180 ILE A O 1
ATOM 1520 N N . SER A 1 181 ? -4.653 -4.807 -9.766 1.00 90.88 181 SER A N 1
ATOM 1521 C CA . SER A 1 181 ? -4.174 -6.158 -9.428 1.00 90.88 181 SER A CA 1
ATOM 1522 C C . SER A 1 181 ? -4.924 -7.255 -10.204 1.00 90.88 181 SER A C 1
ATOM 1524 O O . SER A 1 181 ? -4.342 -8.247 -10.630 1.00 90.88 181 SER A O 1
ATOM 1526 N N . SER A 1 182 ? -6.215 -7.042 -10.482 1.00 89.12 182 SER A N 1
ATOM 1527 C CA . SER A 1 182 ? -7.064 -7.970 -11.246 1.00 89.12 182 SER A CA 1
ATOM 1528 C C . SER A 1 182 ? -7.025 -7.742 -12.764 1.00 89.12 182 SER A C 1
ATOM 1530 O O . SER A 1 182 ? -7.884 -8.257 -13.478 1.00 89.12 182 SER A O 1
ATOM 1532 N N . SER A 1 183 ? -6.068 -6.958 -13.278 1.00 87.88 183 SER A N 1
ATOM 1533 C CA . SER A 1 183 ? -5.957 -6.596 -14.704 1.00 87.88 183 SER A CA 1
ATOM 1534 C C . SER A 1 183 ? -7.178 -5.852 -15.281 1.00 87.88 183 SER A C 1
ATOM 1536 O O . SER A 1 183 ? -7.334 -5.751 -16.495 1.00 87.88 183 SER A O 1
ATOM 1538 N N . GLN A 1 184 ? -8.025 -5.268 -14.430 1.00 92.81 184 GLN A N 1
ATOM 1539 C CA . GLN A 1 184 ? -9.169 -4.414 -14.784 1.00 92.81 184 GLN A CA 1
ATOM 1540 C C . GLN A 1 184 ? -8.765 -2.928 -14.755 1.00 92.81 184 GLN A C 1
ATOM 1542 O O . GLN A 1 184 ? -9.457 -2.071 -14.202 1.00 92.81 184 GLN A O 1
ATOM 1547 N N . VAL A 1 185 ? -7.605 -2.604 -15.337 1.00 92.75 185 VAL A N 1
ATOM 1548 C CA . VAL A 1 185 ? -6.983 -1.267 -15.252 1.00 92.75 185 VAL A CA 1
ATOM 1549 C C . VAL A 1 185 ? -7.869 -0.178 -15.877 1.00 92.75 185 VAL A C 1
ATOM 1551 O O . VAL A 1 185 ? -7.903 0.955 -15.399 1.00 92.75 185 VAL A O 1
ATOM 1554 N N . GLU A 1 186 ? -8.657 -0.520 -16.896 1.00 94.25 186 GLU A N 1
ATOM 1555 C CA . GLU A 1 186 ? -9.624 0.398 -17.512 1.00 94.25 186 GLU A CA 1
ATOM 1556 C C . GLU A 1 186 ? -10.740 0.826 -16.548 1.00 94.25 186 GLU A C 1
ATOM 1558 O O . GLU A 1 186 ? -11.196 1.967 -16.594 1.00 94.25 186 GLU A O 1
ATOM 1563 N N . GLU A 1 187 ? -11.159 -0.042 -15.625 1.00 95.12 187 GLU A N 1
ATOM 1564 C CA . GLU A 1 187 ? -12.142 0.324 -14.604 1.00 95.12 187 GLU A CA 1
ATOM 1565 C C . GLU A 1 187 ? -11.524 1.245 -13.545 1.00 95.12 187 GLU A C 1
ATOM 1567 O O . GLU A 1 187 ? -12.170 2.195 -13.095 1.00 95.12 187 GLU A O 1
ATOM 1572 N N . ALA A 1 188 ? -10.255 1.013 -13.190 1.00 95.94 188 ALA A N 1
ATOM 1573 C CA . ALA A 1 188 ? -9.515 1.840 -12.238 1.00 95.94 188 ALA A CA 1
ATOM 1574 C C . ALA A 1 188 ? -9.396 3.299 -12.719 1.00 95.94 188 ALA A C 1
ATOM 1576 O O . ALA A 1 188 ? -9.504 4.235 -11.924 1.00 95.94 188 ALA A O 1
ATOM 1577 N N . TRP A 1 189 ? -9.280 3.512 -14.034 1.00 96.19 189 TRP A N 1
ATOM 1578 C CA . TRP A 1 189 ? -9.261 4.841 -14.658 1.00 96.19 189 TRP A CA 1
ATOM 1579 C C . TRP A 1 189 ? -10.461 5.717 -14.268 1.00 96.19 189 TRP A C 1
ATOM 1581 O O . TRP A 1 189 ? -10.326 6.936 -14.127 1.00 96.19 189 TRP A O 1
ATOM 1591 N N . ASN A 1 190 ? -11.626 5.109 -14.018 1.00 95.31 190 ASN A N 1
ATOM 1592 C CA . ASN A 1 190 ? -12.855 5.822 -13.662 1.00 95.31 190 ASN A CA 1
ATOM 1593 C C . ASN A 1 190 ? -12.835 6.428 -12.250 1.00 95.31 190 ASN A C 1
ATOM 1595 O O . ASN A 1 190 ? -13.704 7.245 -11.928 1.00 95.31 190 ASN A O 1
ATOM 1599 N N . TYR A 1 191 ? -11.868 6.063 -11.408 1.00 96.38 191 TYR A N 1
ATOM 1600 C CA . TYR A 1 191 ? -11.655 6.713 -10.114 1.00 96.38 191 TYR A CA 1
ATOM 1601 C C . TYR A 1 191 ? -10.860 8.015 -10.242 1.00 96.38 191 TYR A C 1
ATOM 1603 O O . TYR A 1 191 ? -10.916 8.861 -9.353 1.00 96.38 191 TYR A O 1
ATOM 1611 N N . ILE A 1 192 ? -10.137 8.213 -11.344 1.00 95.62 192 ILE A N 1
ATOM 1612 C CA . ILE A 1 192 ? -9.263 9.367 -11.559 1.00 95.62 192 ILE A CA 1
ATOM 1613 C C . ILE A 1 192 ? -10.089 10.530 -12.116 1.00 95.62 192 ILE A C 1
ATOM 1615 O O . ILE A 1 192 ? -10.881 10.359 -13.043 1.00 95.62 192 ILE A O 1
ATOM 1619 N N . SER A 1 193 ? -9.917 11.740 -11.579 1.00 94.75 193 SER A N 1
ATOM 1620 C CA . SER A 1 193 ? -10.614 12.911 -12.113 1.00 94.75 193 SER A CA 1
ATOM 1621 C C . SER A 1 193 ? -10.136 13.243 -13.526 1.00 94.75 193 SER A C 1
ATOM 1623 O O . SER A 1 193 ? -8.946 13.147 -13.825 1.00 94.75 193 SER A O 1
ATOM 1625 N N . LYS A 1 194 ? -11.034 13.740 -14.385 1.00 94.44 194 LYS A N 1
ATOM 1626 C CA . LYS A 1 194 ? -10.693 14.105 -15.772 1.00 94.44 194 LYS A CA 1
ATOM 1627 C C . LYS A 1 194 ? -9.504 15.072 -15.859 1.00 94.44 194 LYS A C 1
ATOM 1629 O O . LYS A 1 194 ? -8.564 14.851 -16.611 1.00 94.44 194 LYS A O 1
ATOM 1634 N N . SER A 1 195 ? -9.479 16.075 -14.983 1.00 92.88 195 SER A N 1
ATOM 1635 C CA . SER A 1 195 ? -8.359 17.017 -14.868 1.00 92.88 195 SER A CA 1
ATOM 1636 C C . SER A 1 195 ? -7.023 16.366 -14.497 1.00 92.88 195 SER A C 1
ATOM 1638 O O . SER A 1 195 ? -5.966 16.901 -14.823 1.00 92.88 195 SER A O 1
ATOM 1640 N N . TYR A 1 196 ? -7.030 15.244 -13.776 1.00 94.06 196 TYR A N 1
ATOM 1641 C CA . TYR A 1 196 ? -5.810 14.536 -13.412 1.00 94.06 196 TYR A CA 1
ATOM 1642 C C . TYR A 1 196 ? -5.398 13.533 -14.492 1.00 94.06 196 TYR A C 1
ATOM 1644 O O . TYR A 1 196 ? -4.217 13.468 -14.818 1.00 94.06 196 TYR A O 1
ATOM 1652 N N . GLN A 1 197 ? -6.363 12.874 -15.139 1.00 93.62 197 GLN A N 1
ATOM 1653 C CA . GLN A 1 197 ? -6.140 12.089 -16.356 1.00 93.62 197 GLN A CA 1
ATOM 1654 C C . GLN A 1 197 ? -5.419 12.914 -17.436 1.00 93.62 197 GLN A C 1
ATOM 1656 O O . GLN A 1 197 ? -4.418 12.471 -18.003 1.00 93.62 197 GLN A O 1
ATOM 1661 N N . ASP A 1 198 ? -5.884 14.144 -17.674 1.00 90.50 198 ASP A N 1
ATOM 1662 C CA . ASP A 1 198 ? -5.316 15.033 -18.689 1.00 90.50 198 ASP A CA 1
ATOM 1663 C C . ASP A 1 198 ? -3.910 15.532 -18.307 1.00 90.50 198 ASP A C 1
ATOM 1665 O O . ASP A 1 198 ? -3.047 15.650 -19.169 1.00 90.50 198 ASP A O 1
ATOM 1669 N N . ARG A 1 199 ? -3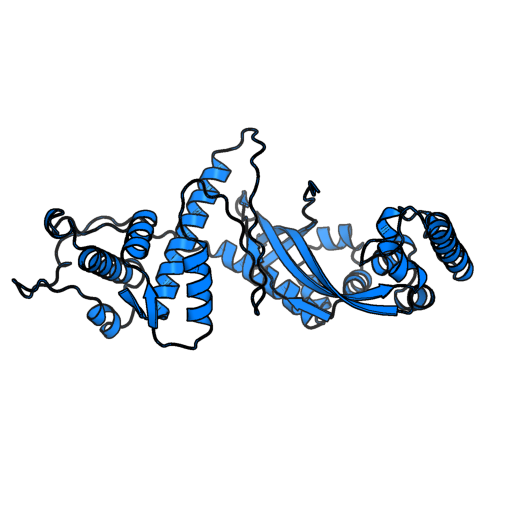.631 15.766 -17.017 1.00 86.44 199 ARG A N 1
ATOM 1670 C CA . ARG A 1 199 ? -2.296 16.199 -16.555 1.00 86.44 199 ARG A CA 1
ATOM 1671 C C . ARG A 1 199 ? -1.270 15.066 -16.494 1.00 86.44 199 ARG A C 1
ATOM 1673 O O . ARG A 1 199 ? -0.110 15.292 -16.817 1.00 86.44 199 ARG A O 1
ATOM 1680 N N . GLY A 1 200 ? -1.671 13.886 -16.023 1.00 76.81 200 GLY A N 1
ATOM 1681 C CA . GLY A 1 200 ? -0.760 12.760 -15.797 1.00 76.81 200 GLY A CA 1
ATOM 1682 C C . GLY A 1 200 ? -0.462 11.969 -17.068 1.00 76.81 200 GLY A C 1
ATOM 1683 O O . GLY A 1 200 ? 0.685 11.608 -17.324 1.00 76.81 200 GLY A O 1
ATOM 1684 N N . TRP A 1 201 ? -1.489 11.743 -17.892 1.00 86.94 201 TRP A N 1
ATOM 1685 C CA . TRP A 1 201 ? -1.413 10.851 -19.052 1.00 86.94 201 TRP A CA 1
ATOM 1686 C C . TRP A 1 201 ? -1.873 11.511 -20.354 1.00 86.94 201 TRP A C 1
ATOM 1688 O O . TRP A 1 201 ? -2.046 10.815 -21.346 1.00 86.94 201 TRP A O 1
ATOM 1698 N N . ASN A 1 202 ? -2.062 12.836 -20.391 1.00 87.75 202 ASN A N 1
ATOM 1699 C CA . ASN A 1 202 ? -2.629 13.551 -21.546 1.00 87.75 202 ASN A CA 1
ATOM 1700 C C . ASN A 1 202 ? -4.007 13.006 -21.973 1.00 87.75 202 ASN A C 1
ATOM 1702 O O . ASN A 1 202 ? -4.374 13.086 -23.143 1.00 87.75 202 ASN A O 1
ATOM 1706 N N . GLY A 1 203 ? -4.753 12.411 -21.034 1.00 88.88 203 GLY A N 1
ATOM 1707 C CA . GLY A 1 203 ? -6.040 11.770 -21.303 1.00 88.88 203 GLY A CA 1
ATOM 1708 C C . GLY A 1 203 ? -5.943 10.430 -22.045 1.00 88.88 203 GLY A C 1
ATOM 1709 O O . GLY A 1 203 ? -6.978 9.894 -22.435 1.00 88.88 203 GLY A O 1
ATOM 1710 N N . ASP A 1 204 ? -4.738 9.888 -22.232 1.00 91.19 204 ASP A N 1
ATOM 1711 C CA . ASP A 1 204 ? -4.496 8.631 -22.936 1.00 91.19 204 ASP A CA 1
ATOM 1712 C C . ASP A 1 204 ? -4.644 7.425 -21.991 1.00 91.19 204 ASP A C 1
ATOM 1714 O O . ASP A 1 204 ? -3.747 7.102 -21.204 1.00 91.19 204 ASP A O 1
ATOM 1718 N N . LEU A 1 205 ? -5.788 6.739 -22.095 1.00 92.38 205 LEU A N 1
ATOM 1719 C CA . LEU A 1 205 ? -6.068 5.510 -21.349 1.00 92.38 205 LEU A CA 1
ATOM 1720 C C . LEU A 1 205 ? -5.060 4.401 -21.672 1.00 92.38 205 LEU A C 1
ATOM 1722 O O . LEU A 1 205 ? -4.648 3.666 -20.779 1.00 92.38 205 LEU A O 1
ATOM 1726 N N . HIS A 1 206 ? -4.633 4.273 -22.926 1.00 90.56 206 HIS A N 1
ATOM 1727 C CA . HIS A 1 206 ? -3.713 3.214 -23.319 1.00 90.56 206 HIS A CA 1
ATOM 1728 C C . HIS A 1 206 ? -2.352 3.394 -22.641 1.00 90.56 206 HIS A C 1
ATOM 1730 O O . HIS A 1 206 ? -1.757 2.430 -22.157 1.00 90.56 206 HIS A O 1
ATOM 1736 N N . ARG A 1 207 ? -1.895 4.644 -22.518 1.00 85.50 207 ARG A N 1
ATOM 1737 C CA . ARG A 1 207 ? -0.690 4.983 -21.755 1.00 85.50 207 ARG A CA 1
ATOM 1738 C C . ARG A 1 207 ? -0.836 4.687 -20.261 1.00 85.50 207 ARG A C 1
ATOM 1740 O O . ARG A 1 207 ? 0.134 4.249 -19.645 1.00 85.50 207 ARG A O 1
ATOM 1747 N N . PHE A 1 208 ? -2.017 4.909 -19.684 1.00 89.81 208 PHE A N 1
ATOM 1748 C CA . PHE A 1 208 ? -2.308 4.528 -18.299 1.00 89.81 208 PHE A CA 1
ATOM 1749 C C . PHE A 1 208 ? -2.235 3.011 -18.103 1.00 89.81 208 PHE A C 1
ATOM 1751 O O . PHE A 1 208 ? -1.508 2.550 -17.228 1.00 89.81 208 PHE A O 1
ATOM 1758 N N . VAL A 1 209 ? -2.898 2.237 -18.970 1.00 90.06 209 VAL A N 1
ATOM 1759 C CA . VAL A 1 209 ? -2.878 0.764 -18.936 1.00 90.06 209 VAL A CA 1
ATOM 1760 C C . VAL A 1 209 ? -1.454 0.224 -19.079 1.00 90.06 209 VAL A C 1
ATOM 1762 O O . VAL A 1 209 ? -1.038 -0.635 -18.304 1.00 90.06 209 VAL A O 1
ATOM 1765 N N . LYS A 1 210 ? -0.666 0.777 -20.009 1.00 84.56 210 LYS A N 1
ATOM 1766 C CA . LYS A 1 210 ? 0.746 0.405 -20.193 1.00 84.56 210 LYS A CA 1
ATOM 1767 C C . LYS A 1 210 ? 1.605 0.637 -18.953 1.00 84.56 210 LYS A C 1
ATOM 1769 O O . LYS A 1 210 ? 2.543 -0.120 -18.741 1.00 84.56 210 LYS A O 1
ATOM 1774 N N . GLY A 1 211 ? 1.274 1.626 -18.121 1.00 82.75 211 GLY A N 1
ATOM 1775 C CA . GLY A 1 211 ? 1.986 1.885 -16.867 1.00 82.75 211 GLY A CA 1
ATOM 1776 C C . GLY A 1 211 ? 1.936 0.729 -15.865 1.00 82.75 211 GLY A C 1
ATOM 1777 O O . GLY A 1 211 ? 2.794 0.669 -14.994 1.00 82.75 211 GLY A O 1
ATOM 1778 N N . TYR A 1 212 ? 0.985 -0.196 -16.016 1.00 86.69 212 TYR A N 1
ATOM 1779 C CA . TYR A 1 212 ? 0.798 -1.353 -15.135 1.00 86.69 212 TYR A CA 1
ATOM 1780 C C . TYR A 1 212 ? 1.053 -2.694 -15.841 1.00 86.69 212 TYR A C 1
ATOM 1782 O O . TYR A 1 212 ? 0.750 -3.748 -15.295 1.00 86.69 212 TYR A O 1
ATOM 1790 N N . VAL A 1 213 ? 1.630 -2.695 -17.050 1.00 84.06 213 VAL A N 1
ATOM 1791 C CA . VAL A 1 213 ? 1.851 -3.925 -17.844 1.00 84.06 213 VAL A CA 1
ATOM 1792 C C . VAL A 1 213 ? 2.816 -4.919 -17.182 1.00 84.06 213 VAL A C 1
ATOM 1794 O O . VAL A 1 213 ? 2.840 -6.102 -17.521 1.00 84.06 213 VAL A O 1
ATOM 1797 N N . HIS A 1 214 ? 3.638 -4.440 -16.251 1.00 82.88 214 HIS A N 1
ATOM 1798 C CA . HIS A 1 214 ? 4.588 -5.253 -15.495 1.00 82.88 214 HIS A CA 1
ATOM 1799 C C . HIS A 1 214 ? 4.101 -5.591 -14.085 1.00 82.88 214 HIS A C 1
ATOM 1801 O O . HIS A 1 214 ? 4.730 -6.416 -13.422 1.00 82.88 214 HIS A O 1
ATOM 1807 N N . THR A 1 215 ? 2.982 -5.014 -13.648 1.00 87.44 215 THR A N 1
ATOM 1808 C CA . THR A 1 215 ? 2.345 -5.335 -12.372 1.00 87.44 215 THR A CA 1
ATOM 1809 C C . THR A 1 215 ? 1.733 -6.731 -12.443 1.00 87.44 215 THR A C 1
ATOM 1811 O O . THR A 1 215 ? 0.933 -7.035 -13.324 1.00 87.44 215 THR A O 1
ATOM 1814 N N . ILE A 1 216 ? 2.130 -7.593 -11.509 1.00 87.44 216 ILE A N 1
ATOM 1815 C CA . ILE A 1 216 ? 1.554 -8.927 -11.308 1.00 87.44 216 ILE A CA 1
ATOM 1816 C C . ILE A 1 216 ? 0.431 -8.851 -10.279 1.00 87.44 216 ILE A C 1
ATOM 1818 O O . ILE A 1 216 ? -0.644 -9.397 -10.504 1.00 87.44 216 ILE A O 1
ATOM 1822 N N . SER A 1 217 ? 0.707 -8.222 -9.138 1.00 88.44 217 SER A N 1
ATOM 1823 C CA . SER A 1 217 ? -0.261 -8.032 -8.064 1.00 88.44 217 SER A CA 1
ATOM 1824 C C . SER A 1 217 ? 0.074 -6.782 -7.268 1.00 88.44 217 SER A C 1
ATOM 1826 O O . SER A 1 217 ? 1.239 -6.418 -7.114 1.00 88.44 217 SER A O 1
ATOM 1828 N N . ILE A 1 218 ? -0.971 -6.139 -6.761 1.00 87.75 218 ILE A N 1
ATOM 1829 C CA . ILE A 1 218 ? -0.866 -5.097 -5.748 1.00 87.75 218 ILE A CA 1
ATOM 1830 C C . ILE A 1 218 ? -1.519 -5.638 -4.491 1.00 87.75 218 ILE A C 1
ATOM 1832 O O . ILE A 1 218 ? -2.712 -5.946 -4.495 1.00 87.75 218 ILE A O 1
ATOM 1836 N N . ASP A 1 219 ? -0.719 -5.742 -3.441 1.00 78.44 219 ASP A N 1
ATOM 1837 C CA . ASP A 1 219 ? -1.091 -6.350 -2.174 1.00 78.44 219 ASP A CA 1
ATOM 1838 C C . ASP A 1 219 ? -0.853 -5.357 -1.029 1.00 78.44 219 ASP A C 1
ATOM 1840 O O . ASP A 1 219 ? -0.213 -4.312 -1.196 1.00 78.44 219 ASP A O 1
ATOM 1844 N N . ASN A 1 220 ? -1.365 -5.687 0.159 1.00 74.94 220 ASN A N 1
ATOM 1845 C CA . ASN A 1 220 ? -1.037 -4.973 1.396 1.00 74.94 220 ASN A CA 1
ATOM 1846 C C . ASN A 1 220 ? -1.347 -3.464 1.338 1.00 74.94 220 ASN A C 1
ATOM 1848 O O . ASN A 1 220 ? -0.531 -2.629 1.727 1.00 74.94 220 ASN A O 1
ATOM 1852 N N . ILE A 1 221 ? -2.524 -3.112 0.810 1.00 79.06 221 ILE A N 1
ATOM 1853 C CA . ILE A 1 221 ? -2.966 -1.723 0.632 1.00 79.06 221 ILE A CA 1
ATOM 1854 C C . ILE A 1 221 ? -3.432 -1.151 1.975 1.00 79.06 221 ILE A C 1
ATOM 1856 O O . ILE A 1 221 ? -4.425 -1.606 2.539 1.00 79.06 221 ILE A O 1
ATOM 1860 N N . HIS A 1 222 ? -2.771 -0.092 2.436 1.00 71.56 222 HIS A N 1
ATOM 1861 C CA . HIS A 1 222 ? -3.052 0.578 3.708 1.00 71.56 222 HIS A CA 1
ATOM 1862 C C . HIS A 1 222 ? -3.300 2.064 3.498 1.00 71.56 222 HIS A C 1
ATOM 1864 O O . HIS A 1 222 ? -2.439 2.751 2.950 1.00 71.56 222 HIS A O 1
ATOM 1870 N N . VAL A 1 223 ? -4.432 2.582 3.981 1.00 77.19 223 VAL A N 1
ATOM 1871 C CA . VAL A 1 223 ? -4.802 4.004 3.873 1.00 77.19 223 VAL A CA 1
ATOM 1872 C C . VAL A 1 223 ? -4.763 4.668 5.251 1.00 77.19 223 VAL A C 1
ATOM 1874 O O . VAL A 1 223 ? -5.370 4.188 6.206 1.00 77.19 223 VAL A O 1
ATOM 1877 N N . PHE A 1 224 ? -4.034 5.777 5.384 1.00 71.81 224 PHE A N 1
ATOM 1878 C CA . PHE A 1 224 ? -3.797 6.433 6.674 1.00 71.81 224 PHE A CA 1
ATOM 1879 C C . PHE A 1 224 ? -3.561 7.948 6.545 1.00 71.81 224 PHE A C 1
ATOM 1881 O O . PHE A 1 224 ? -3.588 8.504 5.453 1.00 71.81 224 PHE A O 1
ATOM 1888 N N . ASP A 1 225 ? -3.332 8.642 7.670 1.00 70.12 225 ASP A N 1
ATOM 1889 C CA . ASP A 1 225 ? -3.022 10.090 7.721 1.00 70.12 225 ASP A CA 1
ATOM 1890 C C . ASP A 1 225 ? -4.069 10.964 6.993 1.00 70.12 225 ASP A C 1
ATOM 1892 O O . ASP A 1 225 ? -3.732 11.849 6.205 1.00 70.12 225 ASP A O 1
ATOM 1896 N N . PHE A 1 226 ? -5.358 10.692 7.234 1.00 79.12 226 PHE A N 1
ATOM 1897 C CA . PHE A 1 226 ? -6.456 11.480 6.675 1.00 79.12 226 PHE A CA 1
ATOM 1898 C C . PHE A 1 226 ? -6.440 12.915 7.210 1.00 79.12 226 PHE A C 1
ATOM 1900 O O . PHE A 1 226 ? -6.508 13.151 8.417 1.00 79.12 226 PHE A O 1
ATOM 1907 N N . LYS A 1 227 ? -6.422 13.887 6.296 1.00 79.75 227 LYS A N 1
ATOM 1908 C CA . LYS A 1 227 ? -6.547 15.318 6.589 1.00 79.75 227 LYS A CA 1
ATOM 1909 C C . LYS A 1 227 ? -7.652 15.904 5.724 1.00 79.75 227 LYS A C 1
ATOM 1911 O O . LYS A 1 227 ? -7.550 15.909 4.497 1.00 79.75 227 LYS A O 1
ATOM 1916 N N . LYS A 1 228 ? -8.708 16.420 6.347 1.00 79.94 228 LYS A N 1
ATOM 1917 C CA . LYS A 1 228 ? -9.774 17.129 5.630 1.00 79.94 228 LYS A CA 1
ATOM 1918 C C . LYS A 1 228 ? -9.302 18.531 5.245 1.00 79.94 228 LYS A C 1
ATOM 1920 O O . LYS A 1 228 ? -8.808 19.274 6.089 1.00 79.94 228 LYS A O 1
ATOM 1925 N N . ARG A 1 229 ? -9.463 18.900 3.974 1.00 71.75 229 ARG A N 1
ATOM 1926 C CA . ARG A 1 229 ? -9.174 20.234 3.429 1.00 71.75 229 ARG A CA 1
ATOM 1927 C C . ARG A 1 229 ? -10.478 20.836 2.900 1.00 71.75 229 ARG A C 1
ATOM 1929 O O . ARG A 1 229 ? -10.713 20.878 1.700 1.00 71.75 229 ARG A O 1
ATOM 1936 N N . GLY A 1 230 ? -11.346 21.280 3.808 1.00 63.59 230 GLY A N 1
ATOM 1937 C CA . GLY A 1 230 ? -12.700 21.730 3.459 1.00 63.59 230 GLY A CA 1
ATOM 1938 C C . GLY A 1 230 ? -13.682 20.570 3.248 1.00 63.59 230 GLY A C 1
ATOM 1939 O O . GLY A 1 230 ? -13.298 19.405 3.277 1.00 63.59 230 GLY A O 1
ATOM 1940 N N . GLY A 1 231 ? -14.972 20.885 3.095 1.00 69.94 231 GLY A N 1
ATOM 1941 C CA . GLY A 1 231 ? -16.068 19.927 3.312 1.00 69.94 231 GLY A CA 1
ATOM 1942 C C . GLY A 1 231 ? -16.055 18.650 2.458 1.00 69.94 231 GLY A C 1
ATOM 1943 O O . GLY A 1 231 ? -16.492 17.615 2.946 1.00 69.94 231 GLY A O 1
ATOM 1944 N N . GLN A 1 232 ? -15.548 18.701 1.222 1.00 85.06 232 GLN A N 1
ATOM 1945 C CA . GLN A 1 232 ? -15.600 17.577 0.270 1.00 85.06 232 GLN A CA 1
ATOM 1946 C C . GLN A 1 232 ? -14.228 17.026 -0.133 1.00 85.06 232 GLN A C 1
ATOM 1948 O O . GLN A 1 232 ? -14.165 16.033 -0.850 1.00 85.06 232 GLN A O 1
ATOM 1953 N N . VAL A 1 233 ? -13.127 17.643 0.301 1.00 88.38 233 VAL A N 1
ATOM 1954 C CA . VAL A 1 233 ? -11.777 17.242 -0.116 1.00 88.38 233 VAL A CA 1
ATOM 1955 C C . VAL A 1 233 ? -11.003 16.714 1.081 1.00 88.38 233 VAL A C 1
ATOM 1957 O O . VAL A 1 233 ? -10.937 17.350 2.134 1.00 88.38 233 VAL A O 1
ATOM 1960 N N . CYS A 1 234 ? -10.364 15.562 0.914 1.00 88.19 234 CYS A N 1
ATOM 1961 C CA . CYS A 1 234 ? -9.455 15.002 1.901 1.00 88.19 234 CYS A CA 1
ATOM 1962 C C . CYS A 1 234 ? -8.147 14.559 1.251 1.00 88.19 234 CYS A C 1
ATOM 1964 O O . CYS A 1 234 ? -8.117 14.119 0.105 1.00 88.19 234 CYS A O 1
ATOM 1966 N N . THR A 1 235 ? -7.060 14.640 2.004 1.00 87.25 235 THR A N 1
ATOM 1967 C CA . THR A 1 235 ? -5.778 14.036 1.638 1.00 87.25 235 THR A CA 1
ATOM 1968 C C . THR A 1 235 ? -5.503 12.855 2.553 1.00 87.25 235 THR A C 1
ATOM 1970 O O . THR A 1 235 ? -5.785 12.949 3.745 1.00 87.25 235 THR A O 1
ATOM 1973 N N . CYS A 1 236 ? -4.944 11.774 2.029 1.00 83.50 236 CYS A N 1
ATOM 1974 C CA . CYS A 1 236 ? -4.525 10.607 2.804 1.00 83.50 236 CYS A CA 1
ATOM 1975 C C . CYS A 1 236 ? -3.235 10.030 2.219 1.00 83.50 236 CYS A C 1
ATOM 1977 O O . CYS A 1 236 ? -2.854 10.349 1.096 1.00 83.50 236 CYS A O 1
ATOM 1979 N N . LYS A 1 237 ? -2.547 9.192 2.983 1.00 84.25 237 LYS A N 1
ATOM 1980 C CA . LYS A 1 237 ? -1.383 8.439 2.531 1.00 84.25 237 LYS A CA 1
ATOM 1981 C C . LYS A 1 237 ? -1.773 6.998 2.293 1.00 84.25 237 LYS A C 1
ATOM 1983 O O . LYS A 1 237 ? -2.579 6.447 3.037 1.00 84.25 237 LYS A O 1
ATOM 1988 N N . VAL A 1 238 ? -1.184 6.407 1.266 1.00 84.12 238 VAL A N 1
ATOM 1989 C CA . VAL A 1 238 ? -1.425 5.027 0.878 1.00 84.12 238 VAL A CA 1
ATOM 1990 C C . VAL A 1 238 ? -0.098 4.310 0.756 1.00 84.12 238 VAL A C 1
ATOM 1992 O O . VAL A 1 238 ? 0.762 4.717 -0.025 1.00 84.12 238 VAL A O 1
ATOM 1995 N N . PHE A 1 239 ? 0.061 3.252 1.536 1.00 83.62 239 PHE A N 1
ATOM 1996 C CA . PHE A 1 239 ? 1.139 2.292 1.369 1.00 83.62 239 PHE A CA 1
ATOM 1997 C C . PHE A 1 239 ? 0.600 1.055 0.649 1.00 83.62 239 PHE A C 1
ATOM 1999 O O . PHE A 1 239 ? -0.539 0.666 0.893 1.00 83.62 239 PHE A O 1
ATOM 2006 N N . TYR A 1 240 ? 1.400 0.447 -0.219 1.00 81.00 240 TYR A N 1
ATOM 2007 C CA . TYR A 1 240 ? 1.119 -0.872 -0.785 1.00 81.00 240 TYR A CA 1
ATOM 2008 C C . TYR A 1 240 ? 2.408 -1.553 -1.235 1.00 81.00 240 TYR A C 1
ATOM 2010 O O . TYR A 1 240 ? 3.447 -0.905 -1.408 1.00 81.00 240 TYR A O 1
ATOM 2018 N N . GLU A 1 241 ? 2.325 -2.858 -1.454 1.00 82.00 241 GLU A N 1
ATOM 2019 C CA . GLU A 1 241 ? 3.384 -3.647 -2.064 1.00 82.00 241 GLU A CA 1
ATOM 2020 C C . GLU A 1 241 ? 3.017 -3.970 -3.509 1.00 82.00 241 GLU A C 1
ATOM 2022 O O . GLU A 1 241 ? 1.984 -4.574 -3.791 1.00 82.00 241 GLU A O 1
ATOM 2027 N N . ASP A 1 242 ? 3.868 -3.529 -4.430 1.00 86.25 242 ASP A N 1
ATOM 2028 C CA . ASP A 1 242 ? 3.709 -3.764 -5.859 1.00 86.25 242 ASP A CA 1
ATOM 2029 C C . ASP A 1 242 ? 4.611 -4.921 -6.272 1.00 86.25 242 ASP A C 1
ATOM 2031 O O . ASP A 1 242 ? 5.843 -4.806 -6.264 1.00 86.25 242 ASP A O 1
ATOM 2035 N N . THR A 1 243 ? 4.007 -6.056 -6.594 1.00 85.50 243 THR A N 1
ATOM 2036 C CA . THR A 1 243 ? 4.731 -7.188 -7.155 1.00 85.50 243 THR A CA 1
ATOM 2037 C C . THR A 1 243 ? 4.834 -6.987 -8.656 1.00 85.50 243 THR A C 1
ATOM 2039 O O . THR A 1 243 ? 3.850 -7.145 -9.378 1.00 85.50 243 THR A O 1
ATOM 2042 N N . VAL A 1 244 ? 6.039 -6.709 -9.139 1.00 85.62 244 VAL A N 1
ATOM 2043 C CA . VAL A 1 244 ? 6.298 -6.398 -10.548 1.00 85.62 244 VAL A CA 1
ATOM 2044 C C . VAL A 1 244 ? 7.279 -7.381 -11.180 1.00 85.62 244 VAL A C 1
ATOM 2046 O O . VAL A 1 244 ? 8.100 -8.009 -10.503 1.00 85.62 244 VAL A O 1
ATOM 2049 N N . ILE A 1 245 ? 7.196 -7.514 -12.504 1.00 82.75 245 ILE A N 1
ATOM 2050 C CA . ILE A 1 245 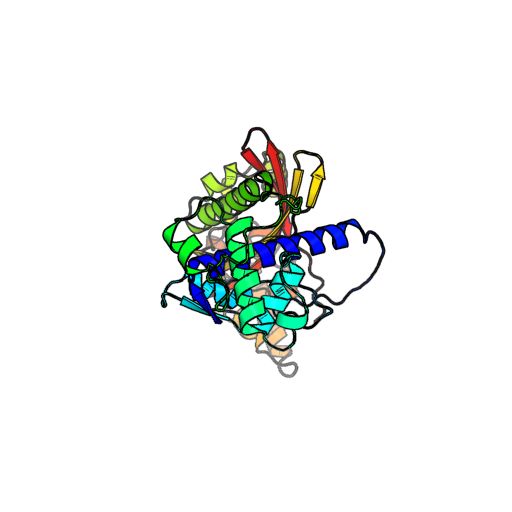? 8.243 -8.132 -13.319 1.00 82.75 245 ILE A CA 1
ATOM 2051 C C . ILE A 1 245 ? 9.217 -7.039 -13.727 1.00 82.75 245 ILE A C 1
ATOM 2053 O O . ILE A 1 245 ? 8.913 -6.210 -14.581 1.00 82.75 245 ILE A O 1
ATOM 2057 N N . LEU A 1 246 ? 10.409 -7.078 -13.150 1.00 78.69 246 LEU A N 1
ATOM 2058 C CA . LEU A 1 246 ? 11.494 -6.199 -13.538 1.00 78.69 246 LEU A CA 1
ATOM 2059 C C . LEU A 1 246 ? 12.304 -6.832 -14.653 1.00 78.69 246 LEU A C 1
ATOM 2061 O O . LEU A 1 246 ? 12.590 -8.032 -14.649 1.00 78.69 246 LEU A O 1
ATOM 2065 N N . PHE A 1 247 ? 12.686 -5.987 -15.598 1.00 76.94 247 PHE A N 1
ATOM 2066 C CA . PHE A 1 247 ? 13.560 -6.356 -16.694 1.00 76.94 247 PHE A CA 1
ATOM 2067 C C . PHE A 1 247 ? 14.930 -5.731 -16.450 1.00 76.94 247 PHE A C 1
ATOM 2069 O O . PHE A 1 247 ? 15.022 -4.522 -16.219 1.00 76.94 247 PHE A O 1
ATOM 2076 N N . SER A 1 248 ? 15.976 -6.554 -16.517 1.00 77.19 248 SER A N 1
ATOM 2077 C CA . SER A 1 248 ? 17.375 -6.152 -16.344 1.00 77.19 248 SER A CA 1
ATOM 2078 C C . SER A 1 248 ? 18.288 -6.793 -17.399 1.00 77.19 248 SER A C 1
ATOM 2080 O O . SER A 1 248 ? 17.863 -7.640 -18.189 1.00 77.19 248 SER A O 1
ATOM 2082 N N . SER A 1 249 ? 19.556 -6.394 -17.422 1.00 79.12 249 SER A N 1
ATOM 2083 C CA . SER A 1 249 ? 20.616 -7.004 -18.230 1.00 79.12 249 SER A CA 1
ATOM 2084 C C . SER A 1 249 ? 21.641 -7.713 -17.340 1.00 79.12 249 SER A C 1
ATOM 2086 O O . SER A 1 249 ? 21.676 -7.507 -16.124 1.00 79.12 249 SER A O 1
ATOM 2088 N N . LEU A 1 250 ? 22.487 -8.565 -17.930 1.00 77.69 250 LEU A N 1
ATOM 2089 C CA . LEU A 1 250 ? 23.583 -9.210 -17.191 1.00 77.69 250 LEU A CA 1
ATOM 2090 C C . LEU A 1 250 ? 24.540 -8.167 -16.601 1.00 77.69 250 LEU A C 1
ATOM 2092 O O . LEU A 1 250 ? 25.063 -8.345 -15.505 1.00 77.69 250 LEU A O 1
ATOM 2096 N N . GLU A 1 251 ? 24.751 -7.076 -17.327 1.00 79.75 251 GLU A N 1
ATOM 2097 C CA . GLU A 1 251 ? 25.578 -5.945 -16.933 1.00 79.75 251 GLU A CA 1
ATOM 2098 C C . GLU A 1 251 ? 24.963 -5.250 -15.715 1.00 79.75 251 GLU A C 1
ATOM 2100 O O . GLU A 1 251 ? 25.604 -5.172 -14.671 1.00 79.75 251 GLU A O 1
ATOM 2105 N N . LEU A 1 252 ? 23.690 -4.844 -15.793 1.00 74.88 252 LEU A N 1
ATOM 2106 C CA . LEU A 1 252 ? 22.999 -4.170 -14.690 1.00 74.88 252 LEU A CA 1
ATOM 2107 C C . LEU A 1 252 ? 22.877 -5.040 -13.434 1.00 74.88 252 LEU A C 1
ATOM 2109 O O . LEU A 1 252 ? 23.066 -4.542 -12.327 1.00 74.88 252 LEU A O 1
ATOM 2113 N N . GLY A 1 253 ? 22.614 -6.342 -13.588 1.00 69.81 253 GLY A N 1
ATOM 2114 C CA . GLY A 1 253 ? 22.518 -7.275 -12.461 1.00 69.81 253 GLY A CA 1
ATOM 2115 C C . GLY A 1 253 ? 23.831 -7.455 -11.685 1.00 69.81 253 GLY A C 1
ATOM 2116 O O . GLY A 1 253 ? 23.806 -7.836 -10.512 1.00 69.81 253 GLY A O 1
ATOM 2117 N N . ASN A 1 254 ? 24.975 -7.160 -12.310 1.00 71.12 254 ASN A N 1
ATOM 2118 C CA . ASN A 1 254 ? 26.289 -7.258 -11.678 1.00 71.12 254 ASN A CA 1
ATOM 2119 C C . ASN A 1 254 ? 26.752 -5.947 -11.031 1.00 71.12 254 ASN A C 1
ATOM 2121 O O . ASN A 1 254 ? 27.552 -6.012 -10.097 1.00 71.12 254 ASN A O 1
ATOM 2125 N N . LEU A 1 255 ? 26.235 -4.785 -11.454 1.00 74.56 255 LEU A N 1
ATOM 2126 C CA . LEU A 1 255 ? 26.671 -3.480 -10.935 1.00 74.56 255 LEU A CA 1
ATOM 2127 C C . LEU A 1 255 ? 26.615 -3.366 -9.397 1.00 74.56 255 LEU A C 1
ATOM 2129 O O . LEU A 1 255 ? 27.588 -2.878 -8.824 1.00 74.56 255 LEU A O 1
ATOM 2133 N N . PRO A 1 256 ? 25.570 -3.846 -8.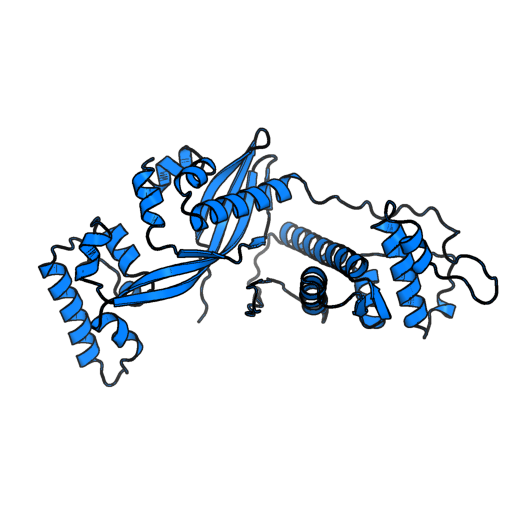685 1.00 68.06 256 PRO A N 1
ATOM 2134 C CA . PRO A 1 256 ? 25.527 -3.766 -7.221 1.00 68.06 256 PRO A CA 1
ATOM 2135 C C . PRO A 1 256 ? 26.567 -4.641 -6.503 1.00 68.06 256 PRO A C 1
ATOM 2137 O O . PRO A 1 256 ? 26.755 -4.497 -5.298 1.00 68.06 256 PRO A O 1
ATOM 2140 N N . ARG A 1 257 ? 27.205 -5.584 -7.212 1.00 72.62 257 ARG A N 1
ATOM 2141 C CA . ARG A 1 257 ? 28.174 -6.548 -6.660 1.00 72.62 257 ARG A CA 1
ATOM 2142 C C . ARG A 1 257 ? 29.627 -6.130 -6.887 1.00 72.62 257 ARG A C 1
ATOM 2144 O O . ARG A 1 257 ? 30.525 -6.778 -6.357 1.00 72.62 257 ARG A O 1
ATOM 2151 N N . ILE A 1 258 ? 29.851 -5.083 -7.680 1.00 77.00 258 ILE A N 1
ATOM 2152 C CA . ILE A 1 258 ? 31.183 -4.578 -8.007 1.00 77.00 258 ILE A CA 1
ATOM 2153 C C . ILE A 1 258 ? 31.734 -3.789 -6.817 1.00 77.00 258 ILE A C 1
ATOM 2155 O O . ILE A 1 258 ? 31.091 -2.877 -6.299 1.00 77.00 258 ILE A O 1
ATOM 2159 N N . THR A 1 259 ? 32.941 -4.144 -6.380 1.00 77.94 259 THR A N 1
ATOM 2160 C CA . THR A 1 259 ? 33.665 -3.410 -5.334 1.00 77.94 259 THR A CA 1
ATOM 2161 C C . THR A 1 259 ? 34.421 -2.208 -5.911 1.00 77.94 259 THR A C 1
ATOM 2163 O O . THR A 1 259 ? 34.631 -2.102 -7.118 1.00 77.94 259 THR A O 1
ATOM 2166 N N . ILE A 1 260 ? 34.891 -1.303 -5.042 1.00 73.75 260 ILE A N 1
ATOM 2167 C CA . ILE A 1 260 ? 35.712 -0.140 -5.445 1.00 73.75 260 ILE A CA 1
ATOM 2168 C C . ILE A 1 260 ? 36.985 -0.580 -6.188 1.00 73.75 260 ILE A C 1
ATOM 2170 O O . ILE A 1 260 ? 37.425 0.089 -7.117 1.00 73.75 260 ILE A O 1
ATOM 2174 N N . GLU A 1 261 ? 37.552 -1.729 -5.820 1.00 79.75 261 GLU A N 1
ATOM 2175 C CA . GLU A 1 261 ? 38.746 -2.302 -6.459 1.00 79.75 261 GLU A CA 1
ATOM 2176 C C . GLU A 1 261 ? 38.488 -2.779 -7.898 1.00 79.75 261 GLU A C 1
ATOM 2178 O O . GLU A 1 261 ? 39.424 -2.983 -8.663 1.00 79.75 261 GLU A O 1
ATOM 2183 N N . GLN A 1 262 ? 37.221 -2.932 -8.284 1.00 83.81 262 GLN A N 1
ATOM 2184 C CA . GLN A 1 262 ? 36.779 -3.370 -9.606 1.00 83.81 262 GLN A CA 1
ATOM 2185 C C . GLN A 1 262 ? 36.170 -2.209 -10.417 1.00 83.81 262 GLN A C 1
ATOM 2187 O O . GLN A 1 262 ? 35.327 -2.426 -11.287 1.00 83.81 262 GLN A O 1
ATOM 2192 N N . LEU A 1 263 ? 36.586 -0.964 -10.149 1.00 80.25 263 LEU A N 1
ATOM 2193 C CA . LEU A 1 263 ? 36.042 0.231 -10.805 1.00 80.25 263 LEU A CA 1
ATOM 2194 C C . LEU A 1 263 ? 36.159 0.193 -12.338 1.00 80.25 263 LEU A C 1
ATOM 2196 O O . LEU A 1 263 ? 35.240 0.627 -13.029 1.00 80.25 263 LEU A O 1
ATOM 2200 N N . ASP A 1 264 ? 37.241 -0.363 -12.883 1.00 84.94 264 ASP A N 1
ATOM 2201 C CA . ASP A 1 264 ? 37.402 -0.492 -14.337 1.00 84.94 264 ASP A CA 1
ATOM 2202 C C . ASP A 1 264 ? 36.333 -1.416 -14.943 1.00 84.94 264 ASP A C 1
ATOM 2204 O O . ASP A 1 264 ? 35.712 -1.077 -15.950 1.00 84.94 264 ASP A O 1
ATOM 2208 N N . LEU A 1 265 ? 36.020 -2.529 -14.265 1.00 83.25 265 LEU A N 1
ATOM 2209 C CA . LEU A 1 265 ? 34.940 -3.435 -14.668 1.00 83.25 265 LEU A CA 1
ATOM 2210 C C . LEU A 1 265 ? 33.577 -2.731 -14.636 1.00 83.25 265 LEU A C 1
ATOM 2212 O O . LEU A 1 265 ? 32.745 -2.954 -15.515 1.00 83.25 265 LEU A O 1
ATOM 2216 N N . PHE A 1 266 ? 33.350 -1.870 -13.641 1.00 81.38 266 PHE A N 1
ATOM 2217 C CA . PHE A 1 266 ? 32.145 -1.046 -13.567 1.00 81.38 266 PHE A CA 1
ATOM 2218 C C . PHE A 1 266 ? 32.032 -0.107 -14.774 1.00 81.38 266 PHE A C 1
ATOM 2220 O O . PHE A 1 266 ? 30.990 -0.065 -15.429 1.00 81.38 266 PHE A O 1
ATOM 2227 N N . VAL A 1 267 ? 33.109 0.616 -15.098 1.00 83.88 267 VAL A N 1
ATOM 2228 C CA . VAL A 1 267 ? 33.149 1.528 -16.250 1.00 83.88 267 VAL A CA 1
ATOM 2229 C C . VAL A 1 267 ? 32.869 0.774 -17.550 1.00 83.88 267 VAL A C 1
ATOM 2231 O O . VAL A 1 267 ? 32.094 1.256 -18.377 1.00 83.88 267 VAL A O 1
ATOM 2234 N N . ASP A 1 268 ? 33.446 -0.413 -17.720 1.00 86.00 268 ASP A N 1
ATOM 2235 C CA . ASP A 1 268 ? 33.237 -1.237 -18.910 1.00 86.00 268 ASP A CA 1
ATOM 2236 C C . ASP A 1 268 ? 31.794 -1.743 -19.027 1.00 86.00 268 ASP A C 1
ATOM 2238 O O . ASP A 1 268 ? 31.222 -1.723 -20.119 1.00 86.00 268 ASP A O 1
ATOM 2242 N N . GLN A 1 269 ? 31.155 -2.123 -17.916 1.00 82.88 269 GLN A N 1
ATOM 2243 C CA . GLN A 1 269 ? 29.739 -2.506 -17.920 1.00 82.88 269 GLN A CA 1
ATOM 2244 C C . GLN A 1 269 ? 28.819 -1.330 -18.265 1.00 82.88 269 GLN A C 1
ATOM 2246 O O . GLN A 1 269 ? 27.904 -1.490 -19.072 1.00 82.88 269 GLN A O 1
ATOM 2251 N N . VAL A 1 270 ? 29.077 -0.136 -17.720 1.00 82.38 270 VAL A N 1
ATOM 2252 C CA . VAL A 1 270 ? 28.302 1.071 -18.056 1.00 82.38 270 VAL A CA 1
ATOM 2253 C C . VAL A 1 270 ? 28.474 1.449 -19.529 1.00 82.38 270 VAL A C 1
ATOM 2255 O O . VAL A 1 270 ? 27.486 1.764 -20.194 1.00 82.38 270 VAL A O 1
ATOM 2258 N N . LYS A 1 271 ? 29.700 1.376 -20.067 1.00 83.75 271 LYS A N 1
ATOM 2259 C CA . LYS A 1 271 ? 29.959 1.601 -21.500 1.00 83.75 271 LYS A CA 1
ATOM 2260 C C . LYS A 1 271 ? 29.191 0.616 -22.369 1.00 83.75 271 LYS A C 1
ATOM 2262 O O . LYS A 1 271 ? 28.530 1.045 -23.305 1.00 83.75 271 LYS A O 1
ATOM 2267 N N . LYS A 1 272 ? 29.209 -0.672 -22.015 1.00 83.94 272 LYS A N 1
ATOM 2268 C CA . LYS A 1 272 ? 28.489 -1.710 -22.757 1.00 83.94 272 LYS A CA 1
ATOM 2269 C C . LYS A 1 272 ? 26.984 -1.439 -22.817 1.00 83.94 272 LYS A C 1
ATOM 2271 O O . LYS A 1 272 ? 26.396 -1.538 -23.887 1.00 83.94 272 LYS A O 1
ATOM 2276 N N . ILE A 1 273 ? 26.379 -1.015 -21.704 1.00 81.19 273 ILE A N 1
ATOM 2277 C CA . ILE A 1 273 ? 24.966 -0.602 -21.671 1.00 81.19 273 ILE A CA 1
ATOM 2278 C C . ILE A 1 273 ? 24.728 0.603 -22.601 1.00 81.19 273 ILE A C 1
ATOM 2280 O O . ILE A 1 273 ? 23.735 0.639 -23.326 1.00 81.19 273 ILE A O 1
ATOM 2284 N N . GLY A 1 274 ? 25.641 1.580 -22.605 1.00 82.00 274 GLY A N 1
ATOM 2285 C CA . GLY A 1 274 ? 25.593 2.728 -23.512 1.00 82.00 274 GLY A CA 1
ATOM 2286 C C . GLY A 1 274 ? 25.653 2.320 -24.987 1.00 82.00 274 GLY A C 1
ATOM 2287 O O . GLY A 1 274 ? 24.797 2.734 -25.769 1.00 82.00 274 GLY A O 1
ATOM 2288 N N . ASP A 1 275 ? 26.604 1.465 -25.355 1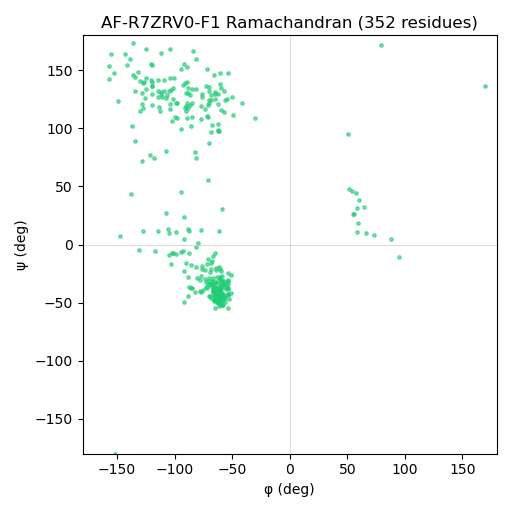.00 83.75 275 ASP A N 1
ATOM 2289 C CA . ASP A 1 275 ? 26.783 0.970 -26.723 1.00 83.75 275 ASP A CA 1
ATOM 2290 C C . ASP A 1 275 ? 25.570 0.155 -27.197 1.00 83.75 275 ASP A C 1
ATOM 2292 O O . ASP A 1 275 ? 25.071 0.363 -28.308 1.00 83.75 275 ASP A O 1
ATOM 2296 N N . ASP A 1 276 ? 25.035 -0.720 -26.339 1.00 80.81 276 ASP A N 1
ATOM 2297 C CA . ASP A 1 276 ? 23.820 -1.482 -26.630 1.00 80.81 276 ASP A CA 1
ATOM 2298 C C . ASP A 1 276 ? 22.610 -0.547 -26.801 1.00 80.81 276 ASP A C 1
ATOM 2300 O O . ASP A 1 276 ? 21.814 -0.731 -27.723 1.00 80.81 276 ASP A O 1
ATOM 2304 N N . SER A 1 277 ? 22.496 0.517 -25.997 1.00 80.38 277 SER A N 1
ATOM 2305 C CA . SER A 1 277 ? 21.404 1.489 -26.144 1.00 80.38 277 SER A CA 1
ATOM 2306 C C . SER A 1 277 ? 21.420 2.216 -27.497 1.00 80.38 277 SER A C 1
ATOM 2308 O O . SER A 1 277 ? 20.364 2.426 -28.095 1.00 80.38 277 SER A O 1
ATOM 2310 N N . VAL A 1 278 ? 22.613 2.540 -28.017 1.00 80.69 278 VAL A N 1
ATOM 2311 C CA . VAL A 1 278 ? 22.796 3.146 -29.348 1.00 80.69 278 VAL A CA 1
ATOM 2312 C C . VAL A 1 278 ? 22.464 2.137 -30.441 1.00 80.69 278 VAL A C 1
ATOM 2314 O O . VAL A 1 278 ? 21.755 2.462 -31.391 1.00 80.69 278 VAL A O 1
ATOM 2317 N N . LYS A 1 279 ? 22.932 0.894 -30.294 1.00 77.31 279 LYS A N 1
ATOM 2318 C CA . LYS A 1 279 ? 22.663 -0.198 -31.238 1.00 77.31 279 LYS A CA 1
ATOM 2319 C C . LYS A 1 279 ? 21.165 -0.458 -31.427 1.00 77.31 279 LYS A C 1
ATOM 2321 O O . LYS A 1 279 ? 20.750 -0.824 -32.524 1.00 77.31 279 LYS A O 1
ATOM 2326 N N . PHE A 1 280 ? 20.371 -0.286 -30.374 1.00 73.00 280 PHE A N 1
ATOM 2327 C CA . PHE A 1 280 ? 18.923 -0.496 -30.391 1.00 73.00 280 PHE A CA 1
ATOM 2328 C C . PHE A 1 280 ? 18.099 0.796 -30.559 1.00 73.00 280 PHE A C 1
ATOM 2330 O O . PHE A 1 280 ? 16.879 0.755 -30.414 1.00 73.00 280 PHE A O 1
ATOM 2337 N N . ASP A 1 281 ? 18.734 1.925 -30.895 1.00 76.38 281 ASP A N 1
ATOM 2338 C CA . ASP A 1 281 ? 18.060 3.201 -31.184 1.00 76.38 281 ASP A CA 1
ATOM 2339 C C . ASP A 1 281 ? 17.220 3.759 -30.008 1.00 76.38 281 ASP A C 1
ATOM 2341 O O . ASP A 1 281 ? 16.138 4.324 -30.182 1.00 76.38 281 ASP A O 1
ATOM 2345 N N . PHE A 1 282 ? 17.699 3.613 -28.768 1.00 74.94 282 PHE A N 1
ATOM 2346 C CA . PHE A 1 282 ? 17.044 4.197 -27.590 1.00 74.94 282 PHE A CA 1
ATOM 2347 C C . PHE A 1 282 ? 17.408 5.679 -27.418 1.00 74.94 282 PHE A C 1
ATOM 2349 O O . PHE A 1 282 ? 18.184 6.060 -26.534 1.00 74.94 282 PHE A O 1
ATOM 2356 N N . GLU A 1 283 ? 16.832 6.546 -28.255 1.00 75.00 283 GLU A N 1
ATOM 2357 C CA . GLU A 1 283 ? 16.991 7.996 -28.110 1.00 75.00 283 GLU A CA 1
ATOM 2358 C C . GLU A 1 283 ? 16.593 8.468 -26.698 1.00 75.00 283 GLU A C 1
ATOM 2360 O O . GLU A 1 283 ? 15.488 8.230 -26.217 1.00 75.00 283 GLU A O 1
ATOM 2365 N N . GLY A 1 284 ? 17.504 9.173 -26.020 1.00 73.50 284 GLY A N 1
ATOM 2366 C CA . GLY A 1 284 ? 17.284 9.687 -24.663 1.00 73.50 284 GLY A CA 1
ATOM 2367 C C . GLY A 1 284 ? 17.816 8.797 -23.538 1.00 73.50 284 GLY A C 1
ATOM 2368 O O . GLY A 1 284 ? 17.941 9.295 -22.419 1.00 73.50 284 GLY A O 1
ATOM 2369 N N . PHE A 1 285 ? 18.237 7.560 -23.825 1.00 78.81 285 PHE A N 1
ATOM 2370 C CA . PHE A 1 285 ? 18.823 6.660 -22.824 1.00 78.81 285 PHE A CA 1
ATOM 2371 C C . PHE A 1 285 ? 20.056 7.269 -22.146 1.00 78.81 285 PHE A C 1
ATOM 2373 O O . PHE A 1 285 ? 20.147 7.309 -20.924 1.00 78.81 285 PHE A O 1
ATOM 2380 N N . LEU A 1 286 ? 20.960 7.868 -22.928 1.00 77.06 286 LEU A N 1
ATOM 2381 C CA . LEU A 1 286 ? 22.167 8.535 -22.416 1.00 77.06 286 LEU A CA 1
ATOM 2382 C C . LEU A 1 286 ? 21.881 9.780 -21.550 1.00 77.06 286 LEU A C 1
ATOM 2384 O O . LEU A 1 286 ? 22.801 10.346 -20.967 1.00 77.06 286 LEU A O 1
ATOM 2388 N N . ARG A 1 287 ? 20.621 10.233 -21.468 1.00 79.62 287 ARG A N 1
ATOM 2389 C CA . ARG A 1 287 ? 20.192 11.324 -20.575 1.00 79.62 287 ARG A CA 1
ATOM 2390 C C . ARG A 1 287 ? 19.681 10.809 -19.228 1.00 79.62 287 ARG A C 1
ATOM 2392 O O . ARG A 1 287 ? 19.373 11.625 -18.358 1.00 79.62 287 ARG A O 1
ATOM 2399 N N . LEU A 1 288 ? 19.563 9.490 -19.050 1.00 76.88 288 LEU A N 1
ATOM 2400 C CA . LEU A 1 288 ? 19.202 8.893 -17.770 1.00 76.88 288 LEU A CA 1
ATOM 2401 C C . LEU A 1 288 ? 20.283 9.225 -16.734 1.00 76.88 288 LEU A C 1
ATOM 2403 O O . LEU A 1 288 ? 21.467 8.994 -16.987 1.00 76.88 288 LEU A O 1
ATOM 2407 N N . PRO A 1 289 ? 19.908 9.741 -15.550 1.00 77.44 289 PRO A N 1
ATOM 2408 C CA . PRO A 1 289 ? 20.859 9.875 -14.460 1.00 77.44 289 PRO A CA 1
ATOM 2409 C C . PRO A 1 289 ? 21.459 8.507 -14.135 1.00 77.44 289 PRO A C 1
ATOM 2411 O O . PRO A 1 289 ? 20.710 7.549 -13.958 1.00 77.44 289 PRO A O 1
ATOM 2414 N N . ILE A 1 290 ? 22.784 8.413 -14.005 1.00 75.00 290 ILE A N 1
ATOM 2415 C CA . ILE A 1 290 ? 23.475 7.134 -13.768 1.00 75.00 290 ILE A CA 1
ATOM 2416 C C . ILE A 1 290 ? 22.905 6.407 -12.545 1.00 75.00 290 ILE A C 1
ATOM 2418 O O . ILE A 1 290 ? 22.743 5.192 -12.585 1.00 75.00 290 ILE A O 1
ATOM 2422 N N . GLN A 1 291 ? 22.505 7.129 -11.487 1.00 74.31 291 GLN A N 1
ATOM 2423 C CA . GLN A 1 291 ? 21.894 6.490 -10.319 1.00 74.31 291 GLN A CA 1
ATOM 2424 C C . GLN A 1 291 ? 20.610 5.705 -10.647 1.00 74.31 291 GLN A C 1
ATOM 2426 O O . GLN A 1 291 ? 20.311 4.732 -9.968 1.00 74.31 291 GLN A O 1
ATOM 2431 N N . LYS A 1 292 ? 19.872 6.086 -11.700 1.00 77.44 292 LYS A N 1
ATOM 2432 C CA . LYS A 1 292 ? 18.647 5.398 -12.134 1.00 77.44 292 LYS A CA 1
ATOM 2433 C C . LYS A 1 292 ? 18.910 4.042 -12.770 1.00 77.44 292 LYS A C 1
ATOM 2435 O O . LYS A 1 292 ? 17.988 3.241 -12.834 1.00 77.44 292 LYS A O 1
ATOM 2440 N N . LEU A 1 293 ? 20.146 3.762 -13.182 1.00 72.81 293 LEU A N 1
ATOM 2441 C CA . LEU A 1 293 ? 20.533 2.435 -13.657 1.00 72.81 293 LEU A CA 1
ATOM 2442 C C . LEU A 1 293 ? 20.542 1.391 -12.532 1.00 72.81 293 LEU A C 1
ATOM 2444 O O . LEU A 1 293 ? 20.434 0.203 -12.805 1.00 72.81 293 LEU A O 1
ATOM 2448 N N . PHE A 1 294 ? 20.636 1.831 -11.275 1.00 70.50 294 PHE A N 1
ATOM 2449 C CA . PHE A 1 294 ? 20.600 0.960 -10.098 1.00 70.50 294 PHE A CA 1
ATOM 2450 C C . PHE A 1 294 ? 19.197 0.825 -9.501 1.00 70.50 294 PHE A C 1
ATOM 2452 O O . PHE A 1 294 ? 19.008 0.056 -8.558 1.00 70.50 294 PHE A O 1
ATOM 2459 N N . ASP A 1 295 ? 18.221 1.580 -10.013 1.00 72.94 295 ASP A N 1
ATOM 2460 C CA . ASP A 1 295 ? 16.846 1.450 -9.558 1.00 72.94 295 ASP A CA 1
ATOM 2461 C C . ASP A 1 295 ? 16.272 0.136 -10.114 1.00 72.94 295 ASP A C 1
ATOM 2463 O O . ASP A 1 295 ? 16.421 -0.138 -11.309 1.00 72.94 295 ASP A O 1
ATOM 2467 N N . PRO A 1 296 ? 15.543 -0.651 -9.303 1.00 66.25 296 PRO A N 1
ATOM 2468 C CA . PRO A 1 296 ? 14.895 -1.874 -9.776 1.00 66.25 296 PRO A CA 1
ATOM 2469 C C . PRO A 1 296 ? 13.994 -1.622 -11.004 1.00 66.25 296 PRO A C 1
ATOM 2471 O O . PRO A 1 296 ? 13.893 -2.452 -11.897 1.00 66.25 296 PRO A O 1
ATOM 2474 N N . THR A 1 297 ? 13.408 -0.426 -11.105 1.00 74.31 297 THR A N 1
ATOM 2475 C CA . THR A 1 297 ? 12.499 -0.002 -12.182 1.00 74.31 297 THR A CA 1
ATOM 2476 C C . THR A 1 297 ? 13.207 0.694 -13.358 1.00 74.31 297 THR A C 1
ATOM 2478 O O . THR A 1 297 ? 12.591 1.492 -14.065 1.00 74.31 297 THR A O 1
ATOM 2481 N N . VAL A 1 298 ? 14.507 0.463 -13.578 1.00 78.06 298 VAL A N 1
ATOM 2482 C CA . VAL A 1 298 ? 15.281 1.078 -14.681 1.00 78.06 298 VAL A CA 1
ATOM 2483 C C . VAL A 1 298 ? 14.647 0.858 -16.060 1.00 78.06 298 VAL A C 1
ATOM 2485 O O . VAL A 1 298 ? 14.640 1.773 -16.888 1.00 78.06 298 VAL A O 1
ATOM 2488 N N . SER A 1 299 ? 14.063 -0.316 -16.306 1.00 77.88 299 SER A N 1
ATOM 2489 C CA . SER A 1 299 ? 13.365 -0.631 -17.557 1.00 77.88 299 SER A CA 1
ATOM 2490 C C . SER A 1 299 ? 12.110 0.226 -17.752 1.00 77.88 299 SER A C 1
ATOM 2492 O O . SER A 1 299 ? 11.914 0.774 -18.835 1.00 77.88 299 SER A O 1
ATOM 2494 N N . GLU A 1 300 ? 11.322 0.449 -16.699 1.00 75.25 300 GLU A N 1
ATOM 2495 C CA . GLU A 1 300 ? 10.160 1.353 -16.722 1.00 75.25 300 GLU A CA 1
ATOM 2496 C C . GLU A 1 300 ? 10.574 2.815 -16.932 1.00 75.25 300 GLU A C 1
ATOM 2498 O O . GLU A 1 300 ? 9.954 3.546 -17.705 1.00 75.25 300 GLU A O 1
ATOM 2503 N N . TYR A 1 301 ? 11.658 3.255 -16.285 1.00 77.38 301 TYR A N 1
ATOM 2504 C CA . TYR A 1 301 ? 12.203 4.597 -16.505 1.00 77.38 301 TYR A CA 1
ATOM 2505 C C . TYR A 1 301 ? 12.686 4.786 -17.943 1.00 77.38 301 TYR A C 1
ATOM 2507 O O . TYR A 1 301 ? 12.444 5.836 -18.542 1.00 77.38 301 TYR A O 1
ATOM 2515 N N . THR A 1 302 ? 13.343 3.767 -18.496 1.00 77.12 302 THR A N 1
ATOM 2516 C CA . THR A 1 302 ? 13.815 3.746 -19.883 1.00 77.12 302 THR A CA 1
ATOM 2517 C C . THR A 1 302 ? 12.639 3.823 -20.849 1.00 77.12 302 THR A C 1
ATOM 2519 O O . THR A 1 302 ? 12.659 4.659 -21.747 1.00 77.12 302 THR A O 1
ATOM 2522 N N . TRP A 1 303 ? 11.583 3.041 -20.614 1.00 79.31 303 TRP A N 1
ATOM 2523 C CA . TRP A 1 303 ? 10.316 3.116 -21.346 1.00 79.31 303 TRP A CA 1
ATOM 2524 C C . TRP A 1 303 ? 9.737 4.525 -21.345 1.00 79.31 303 TRP A C 1
ATOM 2526 O O . TRP A 1 303 ? 9.522 5.126 -22.401 1.00 79.31 303 TRP A O 1
ATOM 2536 N N . TYR A 1 304 ? 9.560 5.090 -20.154 1.00 77.94 304 TYR A N 1
ATOM 2537 C CA . TYR A 1 304 ? 8.939 6.393 -19.998 1.00 77.94 304 TYR A CA 1
ATOM 2538 C C . TYR A 1 304 ? 9.743 7.522 -20.665 1.00 77.94 304 TYR A C 1
ATOM 2540 O O . TYR A 1 304 ? 9.160 8.399 -21.307 1.00 77.94 304 TYR A O 1
ATOM 2548 N N . LEU A 1 305 ? 11.074 7.521 -20.521 1.00 78.75 305 LEU A N 1
ATOM 2549 C CA . LEU A 1 305 ? 11.935 8.599 -21.023 1.00 78.75 305 LEU A CA 1
ATOM 2550 C C . LEU A 1 305 ? 12.323 8.441 -22.494 1.00 78.75 305 LEU A C 1
ATOM 2552 O O . LEU A 1 305 ? 12.375 9.446 -23.203 1.00 78.75 305 LEU A O 1
ATOM 2556 N N . CYS A 1 306 ? 12.564 7.214 -22.955 1.00 78.19 306 CYS A N 1
ATOM 2557 C CA . CYS A 1 306 ? 12.988 6.942 -24.332 1.00 78.19 306 CYS A CA 1
ATOM 2558 C C . CYS A 1 306 ? 11.804 6.776 -25.293 1.00 78.19 306 CYS A C 1
ATOM 2560 O O . CYS A 1 306 ? 12.010 6.691 -26.499 1.00 78.19 306 CYS A O 1
ATOM 2562 N N . LYS A 1 307 ? 10.561 6.746 -24.780 1.00 76.62 307 LYS A N 1
ATOM 2563 C CA . LYS A 1 307 ? 9.317 6.632 -25.566 1.00 76.62 307 LYS A CA 1
ATOM 2564 C C . LYS A 1 307 ? 9.274 5.413 -26.503 1.00 76.62 307 LYS A C 1
ATOM 2566 O O . LYS A 1 307 ? 8.592 5.454 -27.524 1.00 76.62 307 LYS A O 1
ATOM 2571 N N . LYS A 1 308 ? 10.003 4.351 -26.166 1.00 76.50 308 LYS A N 1
ATOM 2572 C CA . LYS A 1 308 ? 9.926 3.049 -26.843 1.00 76.50 308 LYS A CA 1
ATOM 2573 C C . LYS A 1 308 ? 8.903 2.182 -26.136 1.00 76.50 308 LYS A C 1
ATOM 2575 O O . LYS A 1 308 ? 8.654 2.404 -24.959 1.00 76.50 308 LYS A O 1
ATOM 2580 N N . GLU A 1 309 ? 8.316 1.214 -26.820 1.00 74.19 309 GLU A N 1
ATOM 2581 C CA . GLU A 1 309 ? 7.368 0.277 -26.225 1.00 74.19 309 GLU A CA 1
ATOM 2582 C C . GLU A 1 309 ? 8.066 -0.724 -25.287 1.00 74.19 309 GLU A C 1
ATOM 2584 O O . GLU A 1 309 ? 9.225 -1.081 -25.519 1.00 74.19 309 GLU A O 1
ATOM 2589 N N . PRO A 1 310 ? 7.382 -1.238 -24.243 1.00 71.12 310 PRO A N 1
ATOM 2590 C CA . PRO A 1 310 ? 7.971 -2.206 -23.314 1.00 71.12 310 PRO A CA 1
ATOM 2591 C C . PRO A 1 310 ? 8.564 -3.442 -24.006 1.00 71.12 310 PRO A C 1
ATOM 2593 O O . PRO A 1 310 ? 9.580 -3.974 -23.563 1.00 71.12 310 PRO A O 1
ATOM 2596 N N . ASP A 1 311 ? 7.965 -3.888 -25.115 1.00 72.81 311 ASP A N 1
ATOM 2597 C CA . ASP A 1 311 ? 8.453 -5.032 -25.891 1.00 72.81 311 ASP A CA 1
ATOM 2598 C C . ASP A 1 311 ? 9.731 -4.726 -26.686 1.00 72.81 311 ASP A C 1
ATOM 2600 O O . ASP A 1 311 ? 10.578 -5.608 -26.823 1.00 72.81 311 ASP A O 1
ATOM 2604 N N . GLU A 1 312 ? 9.913 -3.487 -27.153 1.00 74.06 312 GLU A N 1
ATOM 2605 C CA . GLU A 1 312 ? 11.133 -3.048 -27.849 1.00 74.06 312 GLU A CA 1
ATOM 2606 C C . GLU A 1 312 ? 12.320 -2.974 -26.883 1.00 74.06 312 GLU A C 1
ATOM 2608 O O . GLU A 1 312 ? 13.456 -3.251 -27.252 1.00 74.06 312 GLU A O 1
ATOM 2613 N N . ILE A 1 313 ? 12.043 -2.666 -25.617 1.00 73.31 313 ILE A N 1
ATOM 2614 C CA . ILE A 1 313 ? 13.026 -2.518 -24.539 1.00 73.31 313 ILE A CA 1
ATOM 2615 C C . ILE A 1 313 ? 13.545 -3.870 -24.025 1.00 73.31 313 ILE A C 1
ATOM 2617 O O . ILE A 1 313 ? 14.628 -3.946 -23.439 1.00 73.31 313 ILE A O 1
ATOM 2621 N N . ARG A 1 314 ? 12.831 -4.972 -24.293 1.00 71.06 314 ARG A N 1
ATOM 2622 C CA . ARG A 1 314 ? 13.230 -6.323 -23.853 1.00 71.06 314 ARG A CA 1
ATOM 2623 C C . ARG A 1 314 ? 14.579 -6.778 -24.401 1.00 71.06 314 ARG A C 1
ATOM 2625 O O . ARG A 1 314 ? 15.226 -7.597 -23.756 1.00 71.06 314 ARG A O 1
ATOM 2632 N N . SER A 1 315 ? 15.004 -6.291 -25.568 1.00 74.75 315 SER A N 1
ATOM 2633 C CA . SER A 1 315 ? 16.319 -6.644 -26.120 1.00 74.75 315 SER A CA 1
ATOM 2634 C C . SER A 1 315 ? 17.468 -6.068 -25.290 1.00 74.75 315 SER A C 1
ATOM 2636 O O . SER A 1 315 ? 18.517 -6.702 -25.196 1.00 74.75 315 SER A O 1
ATOM 2638 N N . LEU A 1 316 ? 17.254 -4.905 -24.663 1.00 74.44 316 LEU A N 1
ATOM 2639 C CA . LEU A 1 316 ? 18.207 -4.260 -23.761 1.00 74.44 316 LEU A CA 1
ATOM 2640 C C . LEU A 1 316 ? 18.160 -4.873 -22.354 1.00 74.44 316 LEU A C 1
ATOM 2642 O O . LEU A 1 316 ? 19.174 -4.915 -21.663 1.00 74.44 316 LEU A O 1
ATOM 2646 N N . PHE A 1 317 ? 16.998 -5.396 -21.950 1.00 79.81 317 PHE A N 1
ATOM 2647 C CA . PHE A 1 317 ? 16.777 -5.982 -20.628 1.00 79.81 317 PHE A CA 1
ATOM 2648 C C . PHE A 1 317 ? 16.160 -7.394 -20.704 1.00 79.81 317 PHE A C 1
ATOM 2650 O O . PHE A 1 317 ? 14.979 -7.587 -20.400 1.00 79.81 317 PHE A O 1
ATOM 2657 N N . PRO A 1 318 ? 16.933 -8.410 -21.132 1.00 73.75 318 PRO A N 1
ATOM 2658 C CA . PRO A 1 318 ? 16.407 -9.752 -21.380 1.00 73.75 318 PRO A CA 1
ATOM 2659 C C . PRO A 1 318 ? 16.141 -10.569 -20.107 1.00 73.75 318 PRO A C 1
ATOM 2661 O O . PRO A 1 318 ? 15.388 -11.546 -20.151 1.00 73.75 318 PRO A O 1
ATOM 2664 N N . LEU A 1 319 ? 16.765 -10.215 -18.980 1.00 77.81 319 LEU A N 1
ATOM 2665 C CA . LEU A 1 319 ? 16.591 -10.927 -17.717 1.00 77.81 319 LEU A CA 1
ATOM 2666 C C . LEU A 1 319 ? 15.308 -10.463 -17.042 1.00 77.81 319 LEU A C 1
ATOM 2668 O O . LEU A 1 319 ? 15.069 -9.264 -16.938 1.00 77.81 319 LEU A O 1
ATOM 2672 N N . LYS A 1 320 ? 14.510 -11.414 -16.554 1.00 82.88 320 LYS A N 1
ATOM 2673 C CA . LYS A 1 320 ? 13.278 -11.132 -15.816 1.00 82.88 320 LYS A CA 1
ATOM 2674 C C . LYS A 1 320 ? 13.438 -11.552 -14.371 1.00 82.88 320 LYS A C 1
ATOM 2676 O O . LYS A 1 320 ? 13.791 -12.700 -14.105 1.00 82.88 320 LYS A O 1
ATOM 2681 N N . GLU A 1 321 ? 13.108 -10.654 -13.463 1.00 82.56 321 GLU A N 1
ATOM 2682 C CA . GLU A 1 321 ? 13.060 -10.936 -12.038 1.00 82.56 321 GLU A CA 1
ATOM 2683 C C . GLU A 1 321 ? 11.706 -10.508 -11.482 1.00 82.56 321 GLU A C 1
ATOM 2685 O O . GLU A 1 321 ? 11.153 -9.479 -11.865 1.00 82.56 321 GLU A O 1
ATOM 2690 N N . LYS A 1 322 ? 11.148 -11.333 -10.598 1.00 82.62 322 LYS A N 1
ATOM 2691 C CA . LYS A 1 322 ? 9.954 -10.972 -9.843 1.00 82.62 322 LYS A CA 1
ATOM 2692 C C . LYS A 1 322 ? 10.408 -10.280 -8.565 1.00 82.62 322 LYS A C 1
ATOM 2694 O O . LYS A 1 322 ? 11.111 -10.893 -7.764 1.00 82.62 322 LYS A O 1
ATOM 2699 N N . THR A 1 323 ? 9.967 -9.048 -8.354 1.00 81.25 323 THR A N 1
ATOM 2700 C CA . THR A 1 323 ? 10.378 -8.245 -7.198 1.00 81.25 323 THR A CA 1
ATOM 2701 C C . THR A 1 323 ? 9.169 -7.578 -6.564 1.00 81.25 323 THR A C 1
ATOM 2703 O O . THR A 1 323 ? 8.238 -7.175 -7.256 1.00 81.25 323 THR A O 1
ATOM 2706 N N . VAL A 1 324 ? 9.192 -7.469 -5.237 1.00 78.88 324 VAL A N 1
ATOM 2707 C CA . VAL A 1 324 ? 8.193 -6.729 -4.462 1.00 78.88 324 VAL A CA 1
ATOM 2708 C C . VAL A 1 324 ? 8.759 -5.351 -4.147 1.00 78.88 324 VAL A C 1
ATOM 2710 O O . VAL A 1 324 ? 9.828 -5.242 -3.543 1.00 78.88 324 VAL A O 1
ATOM 2713 N N . ILE A 1 325 ? 8.063 -4.301 -4.575 1.00 78.31 325 ILE A N 1
ATOM 2714 C CA . ILE A 1 325 ? 8.475 -2.915 -4.367 1.00 78.31 325 ILE A CA 1
ATOM 2715 C C . ILE A 1 325 ? 7.492 -2.246 -3.403 1.00 78.31 325 ILE A C 1
ATOM 2717 O O . ILE A 1 325 ? 6.334 -2.039 -3.770 1.00 78.31 325 ILE A O 1
ATOM 2721 N N . PRO A 1 326 ? 7.931 -1.843 -2.198 1.00 78.06 326 PRO A N 1
ATOM 2722 C CA . PRO A 1 326 ? 7.091 -1.055 -1.311 1.00 78.06 326 PRO A CA 1
ATOM 2723 C C . PRO A 1 326 ? 6.907 0.355 -1.884 1.00 78.06 326 PRO A C 1
ATOM 2725 O O . PRO A 1 326 ? 7.873 1.025 -2.267 1.00 78.06 326 PRO A O 1
ATOM 2728 N N . LYS A 1 327 ? 5.662 0.829 -1.930 1.00 80.00 327 LYS A N 1
ATOM 2729 C CA . LYS A 1 327 ? 5.297 2.159 -2.426 1.00 80.00 327 LYS A CA 1
ATOM 2730 C C . LYS A 1 327 ? 4.595 2.943 -1.328 1.00 80.00 327 LYS A C 1
ATOM 2732 O O . LYS A 1 327 ? 3.781 2.405 -0.586 1.00 80.00 327 LYS A O 1
ATOM 2737 N N . LEU A 1 328 ? 4.891 4.239 -1.255 1.00 82.81 328 LEU A N 1
ATOM 2738 C CA . LEU A 1 328 ? 4.196 5.181 -0.384 1.00 82.81 328 LEU A CA 1
ATOM 2739 C C . LEU A 1 328 ? 3.770 6.406 -1.192 1.00 82.81 328 LEU A C 1
ATOM 2741 O O . LEU A 1 328 ? 4.610 7.166 -1.682 1.00 82.81 328 LEU A O 1
ATOM 2745 N N . LEU A 1 329 ? 2.461 6.594 -1.313 1.00 87.75 329 LEU A N 1
ATOM 2746 C CA . LEU A 1 329 ? 1.836 7.657 -2.091 1.00 87.75 329 LEU A CA 1
ATOM 2747 C C . LEU A 1 329 ? 0.971 8.546 -1.191 1.00 87.75 329 LEU A C 1
ATOM 2749 O O . LEU A 1 329 ? 0.479 8.116 -0.153 1.00 87.75 329 LEU A O 1
ATOM 2753 N N . GLU A 1 330 ? 0.781 9.793 -1.592 1.00 90.25 330 GLU A N 1
ATOM 2754 C CA . GLU A 1 330 ? -0.212 10.708 -1.046 1.00 90.25 330 GLU A CA 1
ATOM 2755 C C . GLU A 1 330 ? -1.331 10.869 -2.077 1.00 90.25 330 GLU A C 1
ATOM 2757 O O . GLU A 1 330 ? -1.090 11.183 -3.242 1.00 90.25 330 GLU A O 1
ATOM 2762 N N . PHE A 1 331 ? -2.560 10.619 -1.645 1.00 94.38 331 PHE A N 1
ATOM 2763 C CA . PHE A 1 331 ? -3.770 10.750 -2.438 1.00 94.38 331 PHE A CA 1
ATOM 2764 C C . PHE A 1 331 ? -4.511 12.012 -2.019 1.00 94.38 331 PHE A C 1
ATOM 2766 O O . PHE A 1 331 ? -4.768 12.225 -0.831 1.00 94.38 331 PHE A O 1
ATOM 2773 N N . THR A 1 332 ? -4.926 12.809 -3.001 1.00 94.62 332 THR A N 1
ATOM 2774 C CA . THR A 1 332 ? -5.935 13.854 -2.806 1.00 94.62 332 THR A CA 1
ATOM 2775 C C . THR A 1 332 ? -7.255 13.375 -3.391 1.00 94.62 332 THR A C 1
ATOM 2777 O O . THR A 1 332 ? -7.362 13.175 -4.602 1.00 94.62 332 THR A O 1
ATOM 2780 N N . CYS A 1 333 ? -8.268 13.224 -2.546 1.00 94.56 333 CYS A N 1
ATOM 2781 C CA . CYS A 1 333 ? -9.578 12.694 -2.899 1.00 94.56 333 CYS A CA 1
ATOM 2782 C C . CYS A 1 333 ? -10.654 13.774 -2.753 1.00 94.56 333 CYS A C 1
ATOM 2784 O O . CYS A 1 333 ? -10.633 14.566 -1.812 1.00 94.56 333 CYS A O 1
ATOM 2786 N N . GLU A 1 334 ? -11.615 13.780 -3.670 1.00 94.00 334 GLU A N 1
ATOM 2787 C CA . GLU A 1 334 ? -12.849 14.558 -3.571 1.00 94.00 334 GLU A CA 1
ATOM 2788 C C . GLU A 1 334 ? -14.036 13.600 -3.451 1.00 94.00 334 GLU A C 1
ATOM 2790 O O . GLU A 1 334 ? -14.191 12.700 -4.280 1.00 94.00 334 GLU A O 1
ATOM 2795 N N . LEU A 1 335 ? -14.861 13.806 -2.426 1.00 90.00 335 LEU A N 1
ATOM 2796 C CA . LEU A 1 335 ? -16.116 13.103 -2.198 1.00 90.00 335 LEU A CA 1
ATOM 2797 C C . LEU A 1 335 ? -17.280 14.008 -2.615 1.00 90.00 335 LEU A C 1
ATOM 2799 O O . LEU A 1 335 ? -17.624 14.960 -1.913 1.00 90.00 335 LEU A O 1
ATOM 2803 N N . ALA A 1 336 ? -17.901 13.693 -3.749 1.00 87.62 336 ALA A N 1
ATOM 2804 C CA . ALA A 1 336 ? -19.061 14.411 -4.267 1.00 87.62 336 ALA A CA 1
ATOM 2805 C C . ALA A 1 336 ? -20.127 13.414 -4.736 1.00 87.62 336 ALA A C 1
ATOM 2807 O O . ALA A 1 336 ? -19.816 12.475 -5.467 1.00 87.62 336 ALA A O 1
ATOM 2808 N N . ASN A 1 337 ? -21.387 13.627 -4.337 1.00 83.12 337 ASN A N 1
ATOM 2809 C CA . ASN A 1 337 ? -22.529 12.778 -4.712 1.00 83.12 337 ASN A CA 1
ATOM 2810 C C . ASN A 1 337 ? -22.277 11.279 -4.447 1.00 83.12 337 ASN A C 1
ATOM 2812 O O . ASN A 1 337 ? -22.452 10.455 -5.341 1.00 83.12 337 ASN A O 1
ATOM 2816 N N . ASP A 1 338 ? -21.780 10.949 -3.249 1.00 83.00 338 ASP A N 1
ATOM 2817 C CA . ASP A 1 338 ? -21.396 9.588 -2.831 1.00 83.00 338 ASP A CA 1
ATOM 2818 C C . ASP A 1 338 ? -20.324 8.893 -3.684 1.00 83.00 338 ASP A C 1
ATOM 2820 O O . ASP A 1 338 ? -20.036 7.712 -3.493 1.00 83.00 338 ASP A O 1
ATOM 2824 N N . ARG A 1 339 ? -19.663 9.627 -4.582 1.00 89.62 339 ARG A N 1
ATOM 2825 C CA . ARG A 1 339 ? -18.554 9.125 -5.385 1.00 89.62 339 ARG A CA 1
ATOM 2826 C C . ARG A 1 339 ? -17.246 9.756 -4.937 1.00 89.62 339 ARG A C 1
ATOM 2828 O O . ARG A 1 339 ? -17.130 10.975 -4.818 1.00 89.62 339 ARG A O 1
ATOM 2835 N N . VAL A 1 340 ? -16.241 8.909 -4.750 1.00 93.81 340 VAL A N 1
ATOM 2836 C CA . VAL A 1 340 ? -14.861 9.334 -4.513 1.00 93.81 340 VAL A CA 1
ATOM 2837 C C . VAL A 1 340 ? -14.148 9.452 -5.855 1.00 93.81 340 VAL A C 1
ATOM 2839 O O . VAL A 1 340 ? -14.203 8.537 -6.677 1.00 93.81 340 VAL A O 1
ATOM 2842 N N . THR A 1 341 ? -13.475 10.579 -6.077 1.00 95.75 341 THR A N 1
ATOM 2843 C CA . THR A 1 341 ? -12.597 10.786 -7.233 1.00 95.75 341 THR A CA 1
ATOM 2844 C C . THR A 1 341 ? -11.213 11.243 -6.790 1.00 95.75 341 THR A C 1
ATOM 2846 O O . THR A 1 341 ? -11.075 12.061 -5.880 1.00 95.75 341 THR A O 1
ATOM 2849 N N . PHE A 1 342 ? -10.171 10.728 -7.435 1.00 96.38 342 PHE A N 1
ATOM 2850 C CA . PHE A 1 342 ? -8.783 11.055 -7.131 1.00 96.38 342 PHE A CA 1
ATOM 2851 C C . PHE A 1 342 ? -8.329 12.243 -7.976 1.00 96.38 342 PHE A C 1
ATOM 2853 O O . PHE A 1 342 ? -8.301 12.184 -9.207 1.00 96.38 342 PHE A O 1
ATOM 2860 N N . LYS A 1 343 ? -7.983 13.337 -7.299 1.00 94.88 343 LYS A N 1
ATOM 2861 C CA . LYS A 1 343 ? -7.500 14.591 -7.894 1.00 94.88 343 LYS A CA 1
ATOM 2862 C C . LYS A 1 343 ? -5.987 14.600 -8.093 1.00 94.88 343 LYS A C 1
ATOM 2864 O O . LYS A 1 343 ? -5.500 15.312 -8.976 1.00 94.88 343 LYS A O 1
ATOM 2869 N N . SER A 1 344 ? -5.258 13.857 -7.264 1.00 93.50 344 SER A N 1
ATOM 2870 C CA . SER A 1 344 ? -3.829 13.595 -7.429 1.00 93.50 344 SER A CA 1
ATOM 2871 C C . SER A 1 344 ? -3.412 12.320 -6.698 1.00 93.50 344 SER A C 1
ATOM 2873 O O . SER A 1 344 ? -4.056 11.919 -5.724 1.00 93.50 344 SER A O 1
ATOM 2875 N N . ILE A 1 345 ? -2.346 11.698 -7.200 1.00 93.19 345 ILE A N 1
ATOM 2876 C CA . ILE A 1 345 ? -1.663 10.540 -6.630 1.00 93.19 345 ILE A CA 1
ATOM 2877 C C . ILE A 1 345 ? -0.165 10.829 -6.755 1.00 93.19 345 ILE A C 1
ATOM 2879 O O . ILE A 1 345 ? 0.410 10.732 -7.839 1.00 93.19 345 ILE A O 1
ATOM 2883 N N . ASP A 1 346 ? 0.464 11.229 -5.658 1.00 87.56 346 ASP A N 1
ATOM 2884 C CA . ASP A 1 346 ? 1.825 11.755 -5.675 1.00 87.56 346 ASP A CA 1
ATOM 2885 C C . ASP A 1 346 ? 2.751 10.883 -4.817 1.00 87.56 346 ASP A C 1
ATOM 2887 O O . ASP A 1 346 ? 2.373 10.490 -3.714 1.00 87.56 346 ASP A O 1
ATOM 2891 N N . PRO A 1 347 ? 3.976 10.554 -5.262 1.00 80.44 347 PRO A N 1
ATOM 2892 C CA . PRO A 1 347 ? 4.912 9.821 -4.421 1.00 80.44 347 PRO A CA 1
ATOM 2893 C C . PRO A 1 347 ? 5.307 10.664 -3.208 1.00 80.44 347 PRO A C 1
ATOM 2895 O O . PRO A 1 347 ? 5.725 11.819 -3.345 1.00 80.44 347 PRO A O 1
ATOM 2898 N N . VAL A 1 348 ? 5.237 10.074 -2.012 1.00 74.19 348 VAL A N 1
ATOM 2899 C CA . VAL A 1 348 ? 5.744 10.733 -0.809 1.00 74.19 348 VAL A CA 1
ATOM 2900 C C . VAL A 1 348 ? 7.262 10.742 -0.902 1.00 74.19 348 VAL A C 1
ATOM 2902 O O . VAL A 1 348 ? 7.917 9.706 -0.792 1.00 74.19 348 VAL A O 1
ATOM 2905 N N . ARG A 1 349 ? 7.841 11.927 -1.105 1.00 56.69 349 ARG A N 1
ATOM 2906 C CA . ARG A 1 349 ? 9.291 12.119 -1.047 1.00 56.69 349 ARG A CA 1
ATOM 2907 C C . ARG A 1 349 ? 9.739 11.983 0.402 1.00 56.69 349 ARG A C 1
ATOM 2909 O O . ARG A 1 349 ? 9.808 12.965 1.134 1.00 56.69 349 ARG A O 1
ATOM 2916 N N . VAL A 1 350 ? 10.017 10.758 0.831 1.00 43.66 350 VAL A N 1
ATOM 2917 C CA . VAL A 1 350 ? 10.741 10.536 2.078 1.00 43.66 350 VAL A CA 1
ATOM 2918 C C . VAL A 1 350 ? 12.188 10.921 1.792 1.00 43.66 350 VAL A C 1
ATOM 2920 O O . VAL A 1 350 ? 12.830 10.322 0.930 1.00 43.66 350 VAL A O 1
ATOM 2923 N N . GLY A 1 351 ? 12.696 11.953 2.465 1.00 33.34 351 GLY A N 1
ATOM 2924 C CA . GLY A 1 351 ? 14.138 12.137 2.565 1.00 33.34 351 GLY A CA 1
ATOM 2925 C C . GLY A 1 351 ? 14.679 10.909 3.280 1.00 33.34 351 GLY A C 1
ATOM 2926 O O . GLY A 1 351 ? 14.543 10.804 4.493 1.00 33.34 351 GLY A O 1
ATOM 2927 N N . ILE A 1 352 ? 15.188 9.936 2.526 1.00 27.30 352 ILE A N 1
ATOM 2928 C CA . ILE A 1 352 ? 15.870 8.785 3.107 1.00 27.30 352 ILE A CA 1
ATOM 2929 C C . ILE A 1 352 ? 17.165 9.349 3.688 1.00 27.30 352 ILE A C 1
ATOM 2931 O O . ILE A 1 352 ? 18.131 9.572 2.959 1.00 27.30 352 ILE A O 1
ATOM 2935 N N . ILE A 1 353 ? 17.162 9.643 4.987 1.00 25.73 353 ILE A N 1
ATOM 2936 C CA . ILE A 1 353 ? 18.401 9.723 5.753 1.00 25.73 353 ILE A CA 1
ATOM 2937 C C . ILE A 1 353 ? 18.904 8.280 5.777 1.00 25.73 353 ILE A C 1
ATOM 2939 O O . ILE A 1 353 ? 18.287 7.420 6.406 1.00 25.73 353 ILE A O 1
ATOM 2943 N N . ARG A 1 354 ? 19.908 8.009 4.942 1.00 27.11 354 ARG A N 1
ATOM 2944 C CA . ARG A 1 354 ? 20.618 6.731 4.912 1.00 27.11 354 ARG A CA 1
ATOM 2945 C C . ARG A 1 354 ? 21.472 6.569 6.155 1.00 27.11 354 ARG A C 1
ATOM 2947 O O . ARG A 1 354 ? 22.062 7.590 6.575 1.00 27.11 354 ARG A O 1
#

Solvent-accessible surface area (backbone atoms only — not comparable to full-atom values): 20715 Å² total; per-residue (Å²): 82,82,38,47,26,70,61,46,38,54,50,38,48,51,46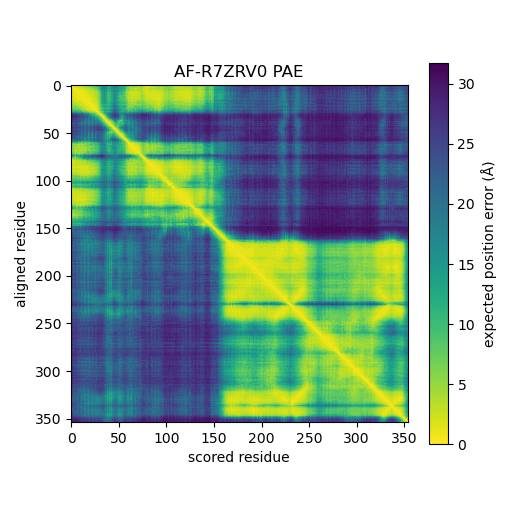,54,49,48,54,51,50,55,50,51,54,51,61,70,71,54,88,66,94,70,95,68,91,78,53,67,55,81,56,87,52,105,76,47,66,77,54,76,62,86,74,96,62,97,71,62,61,66,56,44,52,58,50,32,55,51,44,74,68,59,88,62,78,54,42,82,45,59,34,67,60,52,40,55,49,36,51,70,61,62,55,69,76,61,82,78,57,59,69,73,77,44,62,92,31,54,64,63,48,29,46,52,46,50,34,45,45,42,60,71,80,43,69,89,51,61,65,70,62,58,57,72,45,60,58,60,39,90,89,77,72,43,64,75,77,83,60,78,94,68,90,66,82,78,80,75,71,79,58,66,71,56,55,52,47,47,52,49,53,51,49,35,45,48,26,45,36,67,72,37,40,76,63,31,53,72,37,45,29,69,75,34,38,41,70,77,47,72,60,37,61,68,62,53,47,58,73,48,71,44,56,64,38,53,46,52,75,43,77,43,78,76,42,76,64,61,99,45,30,35,34,30,34,37,37,32,34,38,31,30,56,33,39,37,29,80,53,58,72,43,56,87,74,58,51,82,93,40,46,69,61,51,54,52,39,56,49,50,54,52,55,51,36,60,75,69,66,42,59,58,54,91,71,55,60,73,74,48,65,75,40,76,56,33,47,59,52,46,29,69,67,33,71,48,56,73,77,70,48,35,80,72,21,72,44,78,45,82,46,77,44,80,43,51,32,36,37,34,37,36,54,54,94,95,39,62,30,33,60,43,80,41,74,57,83,70,81,76,82,123

Sequence (354 aa):
MEIDNFVFVNFSNAVLNELRNEIQEKNQSQQADFTYDFHVWMYPNESGDFFRERFTTTQNGKYFYEKKLRAEKNKTVSTFIKEEIFIEFSEFIKLSIPESINARHLKGNPQLKAKIYLQNFIKTFMPDYDRDIVNKYQVIDEETGQLISEMTNEKQPAYKPIDESLEKVEGAIQRFFNLISSSQVEEAWNYISKSYQDRGWNGDLHRFVKGYVHTISIDNIHVFDFKKRGGQVCTCKVFYEDTVILFSSLELGNLPRITIEQLDLFVDQVKKIGDDSVKFDFEGFLRLPIQKLFDPTVSEYTWYLCKKEPDEIRSLFPLKEKTVIPKLLEFTCELANDRVTFKSIDPVRVGIIR

Secondary structure (DSSP, 8-state):
-EEEHHHHHHHHHHHHHHHHHHHHHHHHH--S-----PPEE----TT---EE---SS---HHHHHHHHHHHHT-S-SEEE--HHHHHHHHHHTTPPPPTTS-HHHHTT-HHHHHHHHHHHHHHHH-TTS-HHHHHHTPPBPTTT--BTT-S------------HHHHHHHHHHHHHHHHHHTT-HHHHGGGB-HHHHHHHHTT-HHHHHHTTTTEEEEEEEEEEEEEE-STTEEEEEEEEEEEEEEEE-HHHHHGGG--GGGHHHHHHHHHHHHHHHHHTT-TTGGGS-GGGGGSTTHHHHHHHHH---HHHHTTT--EEEEEEEEEEEEEEEEEETTEEEEEEEEE-------

Mean predicted aligned error: 16.73 Å

Radius of gyration: 27.06 Å; Cα contacts (8 Å, |Δi|>4): 414; chains: 1; bounding box: 66×45×80 Å

Organism: NCBI:txid1232681